Protein AF-A0A6B2LEY7-F1 (afdb_monomer)

Organism: NCBI:txid1963864

Structure (mmCIF, N/CA/C/O backbone):
data_AF-A0A6B2LEY7-F1
#
_entry.id   AF-A0A6B2LEY7-F1
#
loop_
_atom_site.group_PDB
_atom_site.id
_atom_site.type_symbol
_atom_site.label_atom_id
_atom_site.label_alt_id
_atom_site.label_comp_id
_atom_site.label_asym_id
_atom_site.label_entity_id
_atom_site.label_seq_id
_atom_site.pdbx_PDB_ins_code
_atom_site.Cartn_x
_atom_site.Cartn_y
_atom_site.Cartn_z
_atom_site.occupancy
_atom_site.B_iso_or_equiv
_atom_site.auth_seq_id
_atom_site.auth_comp_id
_atom_site.auth_asym_id
_atom_site.auth_atom_id
_atom_site.pdbx_PDB_model_num
ATOM 1 N N . MET A 1 1 ? 40.690 29.137 -77.869 1.00 47.66 1 MET A N 1
ATOM 2 C CA . MET A 1 1 ? 40.578 27.884 -77.092 1.00 47.66 1 MET A CA 1
ATOM 3 C C . MET A 1 1 ? 40.378 28.267 -75.641 1.00 47.66 1 MET A C 1
ATOM 5 O O . MET A 1 1 ? 41.267 28.874 -75.062 1.00 47.66 1 MET A O 1
ATOM 9 N N . GLU A 1 2 ? 39.195 28.017 -75.091 1.00 59.84 2 GLU A N 1
ATOM 10 C CA . GLU A 1 2 ? 38.887 28.339 -73.697 1.00 59.84 2 GLU A CA 1
ATOM 11 C C . GLU A 1 2 ? 39.244 27.130 -72.822 1.00 59.84 2 GLU A C 1
ATOM 13 O O . GLU A 1 2 ? 38.693 26.042 -72.999 1.00 59.84 2 GLU A O 1
ATOM 18 N N . VAL A 1 3 ? 40.210 27.296 -71.917 1.00 72.00 3 VAL A N 1
ATOM 19 C CA . VAL A 1 3 ? 40.690 26.225 -71.033 1.00 72.00 3 VAL A CA 1
ATOM 20 C C . VAL A 1 3 ? 39.997 26.359 -69.678 1.00 72.00 3 VAL A C 1
ATOM 22 O O . VAL A 1 3 ? 40.217 27.328 -68.957 1.00 72.00 3 VAL A O 1
ATOM 25 N N . LYS A 1 4 ? 39.159 25.380 -69.315 1.00 71.75 4 LYS A N 1
ATOM 26 C CA . LYS A 1 4 ? 38.507 25.306 -67.996 1.00 71.75 4 LYS A CA 1
ATOM 27 C C . LYS A 1 4 ? 39.336 24.457 -67.034 1.00 71.75 4 LYS A C 1
ATOM 29 O O . LYS A 1 4 ? 39.547 23.270 -67.275 1.00 71.75 4 LYS A O 1
ATOM 34 N N . PHE A 1 5 ? 39.757 25.046 -65.917 1.00 74.56 5 PHE A N 1
ATOM 35 C CA . PHE A 1 5 ? 40.453 24.331 -64.845 1.00 74.56 5 PHE A CA 1
ATOM 36 C C . PHE A 1 5 ? 39.465 23.605 -63.918 1.00 74.56 5 PHE A C 1
ATOM 38 O O . PHE A 1 5 ? 38.413 24.133 -63.558 1.00 74.56 5 PHE A O 1
ATOM 45 N N . ARG A 1 6 ? 39.814 22.381 -63.502 1.00 70.44 6 ARG A N 1
ATOM 46 C CA . ARG A 1 6 ? 39.061 21.605 -62.504 1.00 70.44 6 ARG A CA 1
ATOM 47 C C . ARG A 1 6 ? 39.289 22.222 -61.122 1.00 70.44 6 ARG A C 1
ATOM 49 O O . ARG A 1 6 ? 40.391 22.134 -60.588 1.00 70.44 6 ARG A O 1
ATOM 56 N N . CYS A 1 7 ? 38.262 22.819 -60.522 1.00 67.62 7 CYS A N 1
ATOM 57 C CA . CYS A 1 7 ? 38.332 23.234 -59.122 1.00 67.62 7 CYS A CA 1
ATOM 58 C C . CYS A 1 7 ? 38.530 21.999 -58.229 1.00 67.62 7 CYS A C 1
ATOM 60 O O . CYS A 1 7 ? 37.773 21.029 -58.332 1.00 67.62 7 CYS A O 1
ATOM 62 N N . VAL A 1 8 ? 39.519 22.036 -57.332 1.00 67.38 8 VAL A N 1
ATOM 63 C CA . VAL A 1 8 ? 39.648 21.043 -56.259 1.00 67.38 8 VAL A CA 1
ATOM 64 C C . VAL A 1 8 ? 38.409 21.138 -55.371 1.00 67.38 8 VAL A C 1
ATOM 66 O O . VAL A 1 8 ? 38.149 22.151 -54.725 1.00 67.38 8 VAL A O 1
ATOM 69 N N . GLY A 1 9 ? 37.570 20.104 -55.417 1.00 61.72 9 GLY A N 1
ATOM 70 C CA . GLY A 1 9 ? 36.310 20.069 -54.690 1.00 61.72 9 GLY A CA 1
ATOM 71 C C . GLY A 1 9 ? 36.537 20.139 -53.183 1.00 61.72 9 GLY A C 1
ATOM 72 O O . GLY A 1 9 ? 36.874 19.141 -52.559 1.00 61.72 9 GLY A O 1
ATOM 73 N N . GLY A 1 10 ? 36.289 21.304 -52.590 1.00 68.69 10 GLY A N 1
ATOM 74 C CA . GLY A 1 10 ? 36.263 21.511 -51.143 1.00 68.69 10 GLY A CA 1
ATOM 75 C C . GLY A 1 10 ? 34.846 21.517 -50.565 1.00 68.69 10 GLY A C 1
ATOM 76 O O . GLY A 1 10 ? 34.528 22.368 -49.740 1.00 68.69 10 GLY A O 1
ATOM 77 N N . LYS A 1 11 ? 33.945 20.623 -50.993 1.00 69.38 11 LYS A N 1
ATOM 78 C CA . LYS A 1 11 ? 32.595 20.524 -50.399 1.00 69.38 11 LYS A CA 1
ATOM 79 C C . LYS A 1 11 ? 32.665 19.798 -49.048 1.00 69.38 11 LYS A C 1
ATOM 81 O O . LYS A 1 11 ? 32.311 18.631 -48.944 1.00 69.38 11 LYS A O 1
ATOM 86 N N . GLY A 1 12 ? 33.158 20.483 -48.014 1.00 68.25 12 GLY A N 1
ATOM 87 C CA . GLY A 1 12 ? 33.389 19.893 -46.686 1.00 68.25 12 GLY A CA 1
ATOM 88 C C . GLY A 1 12 ? 32.703 20.581 -45.501 1.00 68.25 12 GLY A C 1
ATOM 89 O O . GLY A 1 12 ? 32.781 20.061 -44.387 1.00 68.25 12 GLY A O 1
ATOM 90 N N . GLY A 1 13 ? 32.026 21.717 -45.706 1.00 77.88 13 GLY A N 1
ATOM 91 C CA . GLY A 1 13 ? 31.478 22.525 -44.607 1.00 77.88 13 GLY A CA 1
ATOM 92 C C . GLY A 1 13 ? 30.414 21.798 -43.783 1.00 77.88 13 GLY A C 1
ATOM 93 O O . GLY A 1 13 ? 30.495 21.761 -42.560 1.00 77.88 13 GLY A O 1
ATOM 94 N N . PHE A 1 14 ? 29.471 21.127 -44.448 1.00 78.88 14 PHE A N 1
ATOM 95 C CA . PHE A 1 14 ? 28.369 20.433 -43.776 1.00 78.88 14 PHE A CA 1
ATOM 96 C C . PHE A 1 14 ? 28.844 19.264 -42.902 1.00 78.88 14 PHE A C 1
ATOM 98 O O . PHE A 1 14 ? 28.416 19.122 -41.762 1.00 78.88 14 PHE A O 1
ATOM 105 N N . GLY A 1 15 ? 29.792 18.460 -43.395 1.00 80.25 15 GLY A N 1
ATOM 106 C CA . GLY A 1 15 ? 30.375 17.368 -42.615 1.00 80.25 15 GLY A CA 1
ATOM 107 C C . GLY A 1 15 ? 31.201 17.866 -41.426 1.00 80.25 15 GLY A C 1
ATOM 108 O O . GLY A 1 15 ? 31.182 17.238 -40.372 1.00 80.25 15 GLY A O 1
ATOM 109 N N . SER A 1 16 ? 31.908 18.994 -41.568 1.00 81.56 16 SER A N 1
ATOM 110 C CA . SER A 1 16 ? 32.627 19.632 -40.455 1.00 81.56 16 SER A CA 1
ATOM 111 C C . SER A 1 16 ? 31.661 20.173 -39.402 1.00 81.56 16 SER A C 1
ATOM 113 O O . SER A 1 16 ? 31.839 19.906 -38.217 1.00 81.56 16 SER A O 1
ATOM 115 N N . LEU A 1 17 ? 30.583 20.824 -39.844 1.00 81.56 17 LEU A N 1
ATOM 116 C CA . LEU A 1 17 ? 29.524 21.349 -38.986 1.00 81.56 17 LEU A CA 1
ATOM 117 C C . LEU A 1 17 ? 28.779 20.236 -38.234 1.00 81.56 17 LEU A C 1
ATOM 119 O O . LEU A 1 17 ? 28.535 20.359 -37.042 1.00 81.56 17 LEU A O 1
ATOM 123 N N . LEU A 1 18 ? 28.481 19.111 -38.893 1.00 82.62 18 LEU A N 1
ATOM 124 C CA . LEU A 1 18 ? 27.900 17.930 -38.241 1.00 82.62 18 LEU A CA 1
ATOM 125 C C . LEU A 1 18 ? 28.859 17.264 -37.249 1.00 82.62 18 LEU A C 1
ATOM 127 O O . LEU A 1 18 ? 28.422 16.608 -36.307 1.00 82.62 18 LEU A O 1
ATOM 131 N N . ARG A 1 19 ? 30.175 17.380 -37.468 1.00 83.06 19 ARG A N 1
ATOM 132 C CA . ARG A 1 19 ? 31.189 16.873 -36.535 1.00 83.06 19 ARG A CA 1
ATOM 133 C C . ARG A 1 19 ? 31.383 17.808 -35.344 1.00 83.06 19 ARG A C 1
ATOM 135 O O . ARG A 1 19 ? 31.585 17.296 -34.247 1.00 83.06 19 ARG A O 1
ATOM 142 N N . SER A 1 20 ? 31.292 19.125 -35.535 1.00 79.75 20 SER A N 1
ATOM 143 C CA . SER A 1 20 ? 31.358 20.106 -34.447 1.00 79.75 20 SER A CA 1
ATOM 144 C C . SER A 1 20 ? 30.063 20.169 -33.631 1.00 79.75 20 SER A C 1
ATOM 146 O O . SER A 1 20 ? 30.115 20.403 -32.428 1.00 79.75 20 SER A O 1
ATOM 148 N N . SER A 1 21 ? 28.909 19.863 -34.231 1.00 76.31 21 SER A N 1
ATOM 149 C CA . SER A 1 21 ? 27.610 19.835 -33.545 1.00 76.31 21 SER A CA 1
ATOM 150 C C . SER A 1 21 ? 27.339 18.562 -32.725 1.00 76.31 21 SER A C 1
ATOM 152 O O . SER A 1 21 ? 26.258 18.424 -32.154 1.00 76.31 21 SER A O 1
ATOM 154 N N . LYS A 1 22 ? 28.314 17.647 -32.584 1.00 65.75 22 LYS A N 1
ATOM 155 C CA . LYS A 1 22 ? 28.195 16.362 -31.853 1.00 65.75 22 LYS A CA 1
ATOM 156 C C . LYS A 1 22 ? 27.965 16.466 -30.335 1.00 65.75 22 LYS A C 1
ATOM 158 O O . LYS A 1 22 ? 28.026 15.452 -29.644 1.00 65.75 22 LYS A O 1
ATOM 163 N N . SER A 1 23 ? 27.656 17.641 -29.794 1.00 68.25 23 SER A N 1
ATOM 164 C CA . SER A 1 23 ? 27.185 17.778 -28.411 1.00 68.25 23 SER A CA 1
ATOM 165 C C . SER A 1 23 ? 25.666 17.591 -28.341 1.00 68.25 23 SER A C 1
ATOM 167 O O . SER A 1 23 ? 24.902 18.486 -27.976 1.00 68.25 23 SER A O 1
ATOM 169 N N . THR A 1 24 ? 25.190 16.407 -28.724 1.00 70.00 24 THR A N 1
ATOM 170 C CA . THR A 1 24 ? 23.813 16.005 -28.434 1.00 70.00 24 THR A CA 1
ATOM 171 C C . THR A 1 24 ? 23.746 15.676 -26.947 1.00 70.00 24 THR A C 1
ATOM 173 O O . THR A 1 24 ? 24.193 14.608 -26.522 1.00 70.00 24 THR A O 1
ATOM 176 N N . LYS A 1 25 ? 23.243 16.612 -26.134 1.00 78.00 25 LYS A N 1
ATOM 177 C CA . LYS A 1 25 ? 22.995 16.390 -24.701 1.00 78.00 25 LYS A CA 1
ATOM 178 C C . LYS A 1 25 ? 22.260 15.056 -24.524 1.00 78.00 25 LYS A C 1
ATOM 180 O O . LYS A 1 25 ? 21.275 14.804 -25.218 1.00 78.00 25 LYS A O 1
ATOM 185 N N . ARG A 1 26 ? 22.743 14.196 -23.617 1.00 81.44 26 ARG A N 1
ATOM 186 C CA . ARG A 1 26 ? 22.092 12.913 -23.308 1.00 81.44 26 ARG A CA 1
ATOM 187 C C . ARG A 1 26 ? 20.620 13.159 -22.985 1.00 81.44 26 ARG A C 1
ATOM 189 O O . ARG A 1 26 ? 20.301 13.894 -22.054 1.00 81.44 26 ARG A O 1
ATOM 196 N N . THR A 1 27 ? 19.727 12.544 -23.752 1.00 81.38 27 THR A N 1
ATOM 197 C CA . THR A 1 27 ? 18.288 12.648 -23.525 1.00 81.38 27 THR A CA 1
ATOM 198 C C . THR A 1 27 ? 17.932 11.913 -22.237 1.00 81.38 27 THR A C 1
ATOM 200 O O . THR A 1 27 ? 18.160 10.712 -22.126 1.00 81.38 27 THR A O 1
ATOM 203 N N . THR A 1 28 ? 17.352 12.612 -21.265 1.00 87.62 28 THR A N 1
ATOM 204 C CA . THR A 1 28 ? 16.842 12.015 -20.016 1.00 87.62 28 THR A CA 1
ATOM 205 C C . THR A 1 28 ? 15.391 11.545 -20.137 1.00 87.62 28 THR A C 1
ATOM 207 O O . THR A 1 28 ? 14.835 10.986 -19.192 1.00 87.62 28 THR A O 1
ATOM 210 N N . ASN A 1 29 ? 14.772 11.741 -21.304 1.00 88.06 29 ASN A N 1
ATOM 211 C CA . ASN A 1 29 ? 13.377 11.407 -21.568 1.00 88.06 29 ASN A CA 1
ATOM 212 C C . ASN A 1 29 ? 13.186 9.922 -21.925 1.00 88.06 29 ASN A C 1
ATOM 214 O O . ASN A 1 29 ? 12.697 9.578 -22.999 1.00 88.06 29 ASN A O 1
ATOM 218 N N . PHE A 1 30 ? 13.569 9.040 -21.004 1.00 89.44 30 PHE A N 1
ATOM 219 C CA . PHE A 1 30 ? 13.362 7.595 -21.139 1.00 89.44 30 PHE A CA 1
ATOM 220 C C . PHE A 1 30 ? 11.873 7.213 -21.131 1.00 89.44 30 PHE A C 1
ATOM 222 O O . PHE A 1 30 ? 11.494 6.213 -21.723 1.00 89.44 30 PHE A O 1
ATOM 229 N N . GLY A 1 31 ? 11.001 8.042 -20.544 1.00 92.06 31 GLY A N 1
ATOM 230 C CA . GLY A 1 31 ? 9.553 7.802 -20.538 1.00 92.06 31 GLY A CA 1
ATOM 231 C C . GLY A 1 31 ? 8.888 7.891 -21.920 1.00 92.06 31 GLY A C 1
ATOM 232 O O . GLY A 1 31 ? 7.769 7.411 -22.084 1.00 92.06 31 GLY A O 1
ATOM 233 N N . SER A 1 32 ? 9.555 8.490 -22.915 1.00 92.88 32 SER A N 1
ATOM 234 C CA . SER A 1 32 ? 9.096 8.487 -24.313 1.00 92.88 32 SER A CA 1
ATOM 235 C C . SER A 1 32 ? 9.391 7.177 -25.047 1.00 92.88 32 SER A C 1
ATOM 237 O O . SER A 1 32 ? 8.874 6.977 -26.149 1.00 92.88 32 SER A O 1
ATOM 239 N N . CYS A 1 33 ? 10.227 6.303 -24.479 1.00 92.44 33 CYS A N 1
ATOM 240 C CA . CYS A 1 33 ? 10.492 4.988 -25.048 1.00 92.44 33 CYS A CA 1
ATOM 241 C C . CYS A 1 33 ? 9.224 4.126 -25.005 1.00 92.44 33 CYS A C 1
ATOM 243 O O . CYS A 1 33 ? 8.373 4.287 -24.127 1.00 92.44 33 CYS A O 1
ATOM 245 N N . ARG A 1 34 ? 9.100 3.230 -25.985 1.00 96.00 34 ARG A N 1
ATOM 246 C CA . ARG A 1 34 ? 7.991 2.281 -26.095 1.00 96.00 34 ARG A CA 1
ATOM 247 C C . ARG A 1 34 ? 8.404 0.902 -25.585 1.00 96.00 34 ARG A C 1
ATOM 249 O O . ARG A 1 34 ? 9.571 0.539 -25.719 1.00 96.00 34 ARG A O 1
ATOM 256 N N . ASP A 1 35 ? 7.460 0.162 -25.017 1.00 93.56 35 ASP A N 1
ATOM 257 C CA . ASP A 1 35 ? 7.621 -1.247 -24.662 1.00 93.56 35 ASP A CA 1
ATOM 258 C C . ASP A 1 35 ? 7.484 -2.161 -25.900 1.00 93.56 35 ASP A C 1
ATOM 260 O O . ASP A 1 35 ? 7.188 -1.704 -27.008 1.00 93.56 35 ASP A O 1
ATOM 264 N N . ILE A 1 36 ? 7.695 -3.469 -25.715 1.00 93.81 36 ILE A N 1
ATOM 265 C CA . ILE A 1 36 ? 7.536 -4.485 -26.775 1.00 93.81 36 ILE A CA 1
ATOM 266 C C . ILE A 1 36 ? 6.098 -4.580 -27.315 1.00 93.81 36 ILE A C 1
ATOM 268 O O . ILE A 1 36 ? 5.882 -5.125 -28.392 1.00 93.81 36 ILE A O 1
ATOM 272 N N . HIS A 1 37 ? 5.128 -4.024 -26.589 1.00 94.50 37 HIS A N 1
ATOM 273 C CA . HIS A 1 37 ? 3.717 -3.969 -26.960 1.00 94.50 37 HIS A CA 1
ATOM 274 C C . HIS A 1 37 ? 3.334 -2.616 -27.597 1.00 94.50 37 HIS A C 1
ATOM 276 O O . HIS A 1 37 ? 2.175 -2.403 -27.943 1.00 94.50 37 HIS A O 1
ATOM 282 N N . GLY A 1 38 ? 4.289 -1.691 -27.769 1.00 94.62 38 GLY A N 1
ATOM 283 C CA . GLY A 1 38 ? 4.091 -0.381 -28.395 1.00 94.62 38 GLY A CA 1
ATOM 284 C C . GLY A 1 38 ? 3.558 0.738 -27.484 1.00 94.62 38 GLY A C 1
ATOM 285 O O . GLY A 1 38 ? 3.388 1.868 -27.962 1.00 94.62 38 GLY A O 1
ATOM 286 N N . ARG A 1 39 ? 3.336 0.487 -26.189 1.00 94.75 39 ARG A N 1
ATOM 287 C CA . ARG A 1 39 ? 2.913 1.487 -25.189 1.00 94.75 39 ARG A CA 1
ATOM 288 C C . ARG A 1 39 ? 4.100 2.302 -24.689 1.00 94.75 39 ARG A C 1
ATOM 290 O O . ARG A 1 39 ? 5.213 1.794 -24.600 1.00 94.75 39 ARG A O 1
ATOM 297 N N . ARG A 1 40 ? 3.897 3.583 -24.370 1.00 95.56 40 ARG A N 1
ATOM 298 C CA . ARG A 1 40 ? 4.970 4.433 -23.821 1.00 95.56 40 ARG A CA 1
ATOM 299 C C . ARG A 1 40 ? 5.208 4.099 -22.353 1.00 95.56 40 ARG A C 1
ATOM 301 O O . ARG A 1 40 ? 4.254 4.050 -21.585 1.00 95.56 40 ARG A O 1
ATOM 308 N N . LEU A 1 41 ? 6.476 3.993 -21.952 1.00 94.56 41 LEU A N 1
ATOM 309 C CA . LEU A 1 41 ? 6.858 3.675 -20.570 1.00 94.56 41 LEU A CA 1
ATOM 310 C C . LEU A 1 41 ? 6.241 4.637 -19.550 1.00 94.56 41 LEU A C 1
ATOM 312 O O . LEU A 1 41 ? 5.807 4.210 -18.489 1.00 94.56 41 LEU A O 1
ATOM 316 N N . ARG A 1 42 ? 6.126 5.926 -19.893 1.00 95.44 42 ARG A N 1
ATOM 317 C CA . ARG A 1 42 ? 5.490 6.926 -19.024 1.00 95.44 42 ARG A CA 1
ATOM 318 C C . ARG A 1 42 ? 4.053 6.566 -18.648 1.00 95.44 42 ARG A C 1
ATOM 320 O O . ARG A 1 42 ? 3.641 6.866 -17.533 1.00 95.44 42 ARG A O 1
ATOM 327 N N . ASP A 1 43 ? 3.293 6.008 -19.580 1.00 96.00 43 ASP A N 1
ATOM 328 C CA . ASP A 1 43 ? 1.879 5.714 -19.360 1.00 96.00 43 ASP A CA 1
ATOM 329 C C . ASP A 1 43 ? 1.752 4.434 -18.529 1.00 96.00 43 ASP A C 1
ATOM 331 O O . ASP A 1 43 ? 1.069 4.436 -17.510 1.00 96.00 43 ASP A O 1
ATOM 335 N N . THR A 1 44 ? 2.551 3.412 -18.847 1.00 95.81 44 THR A N 1
ATOM 336 C CA . THR A 1 44 ? 2.651 2.176 -18.058 1.00 95.81 44 THR A CA 1
ATOM 337 C C . THR A 1 44 ? 3.074 2.437 -16.608 1.00 95.81 44 THR A C 1
ATOM 339 O O . THR A 1 44 ? 2.514 1.867 -15.674 1.00 95.81 44 THR A O 1
ATOM 342 N N . ASP A 1 45 ? 4.052 3.319 -16.393 1.00 94.69 45 ASP A N 1
ATOM 343 C CA . ASP A 1 45 ? 4.526 3.657 -15.048 1.00 94.69 45 ASP A CA 1
ATOM 344 C C . ASP A 1 45 ? 3.476 4.444 -14.253 1.00 94.69 45 ASP A C 1
ATOM 346 O O . ASP A 1 45 ? 3.326 4.227 -13.051 1.00 94.69 45 ASP A O 1
ATOM 350 N N . LYS A 1 46 ? 2.709 5.324 -14.911 1.00 96.44 46 LYS A N 1
ATOM 351 C CA . LYS A 1 46 ? 1.580 6.027 -14.283 1.00 96.44 46 LYS A CA 1
ATOM 352 C C . LYS A 1 46 ? 0.450 5.076 -13.914 1.00 96.44 46 LYS A C 1
ATOM 354 O O . LYS A 1 46 ? -0.105 5.215 -12.833 1.00 96.44 46 LYS A O 1
ATOM 359 N N . GLU A 1 47 ? 0.111 4.129 -14.784 1.00 95.75 47 GLU A N 1
ATOM 360 C CA . GLU A 1 47 ? -0.892 3.100 -14.492 1.00 95.75 47 GLU A CA 1
ATOM 361 C C . GLU A 1 47 ? -0.486 2.284 -13.261 1.00 95.75 47 GLU A C 1
ATOM 363 O O . GLU A 1 47 ? -1.292 2.121 -12.345 1.00 95.75 47 GLU A O 1
ATOM 368 N N . ARG A 1 48 ? 0.785 1.860 -13.187 1.00 96.69 48 ARG A N 1
ATOM 369 C CA . ARG A 1 48 ? 1.331 1.167 -12.010 1.00 96.69 48 ARG A CA 1
ATOM 370 C C . ARG A 1 48 ? 1.236 2.030 -10.750 1.00 96.69 48 ARG A C 1
ATOM 372 O O . ARG A 1 48 ? 0.791 1.543 -9.718 1.00 96.69 48 ARG A O 1
ATOM 379 N N . LEU A 1 49 ? 1.617 3.305 -10.835 1.00 97.88 49 LEU A N 1
ATOM 380 C CA . LEU A 1 49 ? 1.534 4.238 -9.708 1.00 97.88 49 LEU A CA 1
ATOM 381 C C . LEU A 1 49 ? 0.087 4.417 -9.225 1.00 97.88 49 LEU A C 1
ATOM 383 O O . LEU A 1 49 ? -0.172 4.391 -8.028 1.00 97.88 49 LEU A O 1
ATOM 387 N N . LEU A 1 50 ? -0.861 4.592 -10.148 1.00 97.56 50 LEU A N 1
ATOM 388 C CA . LEU A 1 50 ? -2.276 4.740 -9.811 1.00 97.56 50 LEU A CA 1
ATOM 389 C C . LEU A 1 50 ? -2.843 3.469 -9.169 1.00 97.56 50 LEU A C 1
ATOM 391 O O . LEU A 1 50 ? -3.639 3.577 -8.241 1.00 97.56 50 LEU A O 1
ATOM 395 N N . ALA A 1 51 ? -2.440 2.286 -9.638 1.00 97.88 51 ALA A N 1
ATOM 396 C CA . ALA A 1 51 ? -2.837 1.017 -9.034 1.00 97.88 51 ALA A CA 1
ATOM 397 C C . ALA A 1 51 ? -2.313 0.884 -7.596 1.00 97.88 51 ALA A C 1
ATOM 399 O O . ALA A 1 51 ? -3.082 0.556 -6.699 1.00 97.88 51 ALA A O 1
ATOM 400 N N . GLU A 1 52 ? -1.043 1.222 -7.366 1.00 98.00 52 GLU A N 1
ATOM 401 C CA . GLU A 1 52 ? -0.433 1.210 -6.032 1.00 98.00 52 GLU A CA 1
ATOM 402 C C . GLU A 1 52 ? -1.138 2.180 -5.075 1.00 98.00 52 GLU A C 1
ATOM 404 O O . GLU A 1 52 ? -1.477 1.823 -3.951 1.00 98.00 52 GLU A O 1
ATOM 409 N N . LEU A 1 53 ? -1.432 3.402 -5.528 1.00 98.12 53 LEU A N 1
ATOM 410 C CA . LEU A 1 53 ? -2.139 4.387 -4.709 1.00 98.12 53 LEU A CA 1
ATOM 411 C C . LEU A 1 53 ? -3.552 3.929 -4.338 1.00 98.12 53 LEU A C 1
ATOM 413 O O . LEU A 1 53 ? -3.966 4.122 -3.196 1.00 98.12 53 LEU A O 1
ATOM 417 N N . LYS A 1 54 ? -4.279 3.313 -5.278 1.00 97.94 54 LYS A N 1
ATOM 418 C CA . LYS A 1 54 ? -5.595 2.719 -5.003 1.00 97.94 54 LYS A CA 1
ATOM 419 C C . LYS A 1 54 ? -5.488 1.586 -3.993 1.00 97.94 54 LYS A C 1
ATOM 421 O O . LYS A 1 54 ? -6.227 1.583 -3.018 1.00 97.94 54 LYS A O 1
ATOM 426 N N . HIS A 1 55 ? -4.519 0.693 -4.167 1.00 98.00 55 HIS A N 1
ATOM 427 C CA . HIS A 1 55 ? -4.290 -0.396 -3.227 1.00 98.00 55 HIS A CA 1
ATOM 428 C C . HIS A 1 55 ? -3.980 0.125 -1.814 1.00 98.00 55 HIS A C 1
ATOM 430 O O . HIS A 1 55 ? -4.566 -0.322 -0.833 1.00 98.00 55 HIS A O 1
ATOM 436 N N . GLN A 1 56 ? -3.139 1.154 -1.694 1.00 96.62 56 GLN A N 1
ATOM 437 C CA . GLN A 1 56 ? -2.863 1.808 -0.411 1.00 96.62 56 GLN A CA 1
ATOM 438 C C . GLN A 1 56 ? -4.079 2.531 0.184 1.00 96.62 56 GLN A C 1
ATOM 440 O O . GLN A 1 56 ? -4.168 2.698 1.402 1.00 96.62 56 GLN A O 1
ATOM 445 N N . GLN A 1 57 ? -5.003 3.025 -0.641 1.00 96.88 57 GLN A N 1
ATOM 446 C CA . GLN A 1 57 ? -6.276 3.562 -0.158 1.00 96.88 57 GLN A CA 1
ATOM 447 C C . GLN A 1 57 ? -7.157 2.440 0.395 1.00 96.88 57 GLN A C 1
ATOM 449 O O . GLN A 1 57 ? -7.601 2.554 1.533 1.00 96.88 57 GLN A O 1
ATOM 454 N N . GLU A 1 58 ? -7.312 1.340 -0.341 1.00 97.44 58 GLU A N 1
ATOM 455 C CA . GLU A 1 58 ? -8.086 0.166 0.081 1.00 97.44 58 GLU A CA 1
ATOM 456 C C . GLU A 1 58 ? -7.553 -0.437 1.384 1.00 97.44 58 GLU A C 1
ATOM 458 O O . GLU A 1 58 ? -8.330 -0.718 2.289 1.00 97.44 58 GLU A O 1
ATOM 463 N N . LEU A 1 59 ? -6.231 -0.576 1.528 1.00 97.25 59 LEU A N 1
ATOM 464 C CA . LEU A 1 59 ? -5.619 -1.066 2.766 1.00 97.25 59 LEU A CA 1
ATOM 465 C C . LEU A 1 59 ? -5.944 -0.160 3.958 1.00 97.25 59 LEU A C 1
ATOM 467 O O . LEU A 1 59 ? -6.322 -0.651 5.020 1.00 97.25 59 LEU A O 1
ATOM 471 N N . ARG A 1 60 ? -5.851 1.164 3.780 1.00 96.31 60 ARG A N 1
ATOM 472 C CA . ARG A 1 60 ? -6.200 2.130 4.834 1.00 96.31 60 ARG A CA 1
ATOM 473 C C . ARG A 1 60 ? -7.687 2.108 5.169 1.00 96.31 60 ARG A C 1
ATOM 475 O O . ARG A 1 60 ? -8.051 2.288 6.327 1.00 96.31 60 ARG A O 1
ATOM 482 N N . GLU A 1 61 ? -8.553 1.929 4.179 1.00 96.69 61 GLU A N 1
ATOM 483 C CA . GLU A 1 61 ? -9.992 1.785 4.403 1.00 96.69 61 GLU A CA 1
ATOM 484 C C . GLU A 1 61 ? -10.313 0.486 5.134 1.00 96.69 61 GLU A C 1
ATOM 486 O O . GLU A 1 61 ? -11.068 0.508 6.102 1.00 96.69 61 GLU A O 1
ATOM 491 N N . HIS A 1 62 ? -9.689 -0.619 4.736 1.00 96.31 62 HIS A N 1
ATOM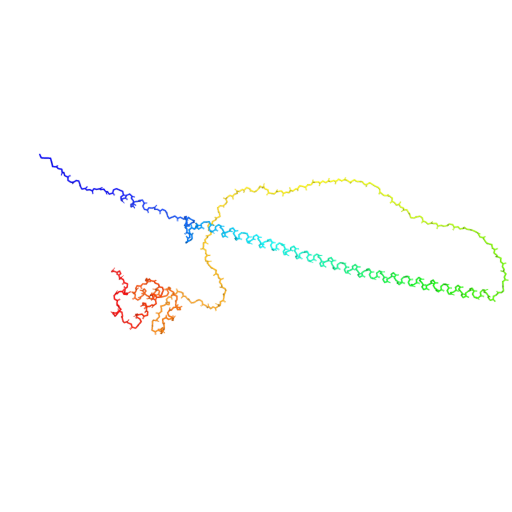 492 C CA . HIS A 1 62 ? -9.836 -1.903 5.401 1.00 96.31 62 HIS A CA 1
ATOM 493 C C . HIS A 1 62 ? -9.389 -1.825 6.862 1.00 96.31 62 HIS A C 1
ATOM 495 O O . HIS A 1 62 ? -10.156 -2.187 7.748 1.00 96.31 62 HIS A O 1
ATOM 501 N N . GLU A 1 63 ? -8.213 -1.254 7.134 1.00 96.19 63 GLU A N 1
ATOM 502 C CA . GLU A 1 63 ? -7.711 -1.045 8.496 1.00 96.19 63 GLU A CA 1
ATOM 503 C C . GLU A 1 63 ? -8.665 -0.169 9.328 1.00 96.19 63 GLU A C 1
ATOM 505 O O . GLU A 1 63 ? -8.961 -0.474 10.487 1.00 96.19 63 GLU A O 1
ATOM 510 N N . ARG A 1 64 ? -9.221 0.898 8.734 1.00 97.06 64 ARG A N 1
ATOM 511 C CA . ARG A 1 64 ? -10.241 1.732 9.391 1.00 97.06 64 ARG A CA 1
ATOM 512 C C . ARG A 1 64 ? -11.493 0.928 9.725 1.00 97.06 64 ARG A C 1
ATOM 514 O O . ARG A 1 64 ? -11.922 0.967 10.877 1.00 97.06 64 ARG A O 1
ATOM 521 N N . ILE A 1 65 ? -12.037 0.181 8.765 1.00 95.88 65 ILE A N 1
ATOM 522 C CA . ILE A 1 65 ? -13.224 -0.669 8.945 1.00 95.88 65 ILE A CA 1
ATOM 523 C C . ILE A 1 65 ? -12.968 -1.730 10.022 1.00 95.88 65 ILE A C 1
ATOM 525 O O . ILE A 1 65 ? -13.823 -1.968 10.876 1.00 95.88 65 ILE A O 1
ATOM 529 N N . GLU A 1 66 ? -11.792 -2.355 10.029 1.00 96.69 66 GLU A N 1
ATOM 530 C CA . GLU A 1 66 ? -11.405 -3.336 11.043 1.00 96.69 66 GLU A CA 1
ATOM 531 C C . GLU A 1 66 ? -11.299 -2.709 12.431 1.00 96.69 66 GLU A C 1
ATOM 533 O O . GLU A 1 66 ? -11.828 -3.270 13.394 1.00 96.69 66 GLU A O 1
ATOM 538 N N . SER A 1 67 ? -10.689 -1.527 12.539 1.00 95.81 67 SER A N 1
ATOM 539 C CA . SER A 1 67 ? -10.585 -0.794 13.802 1.00 95.81 67 SER A CA 1
ATOM 540 C C . SER A 1 67 ? -11.958 -0.365 14.334 1.00 95.81 67 SER A C 1
ATOM 542 O O . SER A 1 67 ? -12.232 -0.489 15.529 1.00 95.81 67 SER A O 1
ATOM 544 N N . GLU A 1 68 ? -12.861 0.077 13.455 1.00 96.50 68 GLU A N 1
ATOM 545 C CA . GLU A 1 68 ? -14.228 0.446 13.812 1.00 96.50 68 GLU A CA 1
ATOM 546 C C . GLU A 1 68 ? -15.018 -0.783 14.259 1.00 96.50 68 GLU A C 1
ATOM 548 O O . GLU A 1 68 ? -15.676 -0.760 15.300 1.00 96.50 68 GLU A O 1
ATOM 553 N N . ARG A 1 69 ? -14.880 -1.900 13.538 1.00 96.38 69 ARG A N 1
ATOM 554 C CA . ARG A 1 69 ? -15.488 -3.178 13.911 1.00 96.38 69 ARG A CA 1
ATOM 555 C C . ARG A 1 69 ? -14.949 -3.694 15.243 1.00 96.38 69 ARG A C 1
ATOM 557 O O . ARG A 1 69 ? -15.721 -4.262 16.013 1.00 96.38 69 ARG A O 1
ATOM 564 N N . ALA A 1 70 ? -13.662 -3.514 15.530 1.00 95.81 70 ALA A N 1
ATOM 565 C CA . ALA A 1 70 ? -13.063 -3.877 16.812 1.00 95.81 70 ALA A CA 1
ATOM 566 C C . ALA A 1 70 ? -13.641 -3.028 17.955 1.00 95.81 70 ALA A C 1
ATOM 568 O O . ALA A 1 70 ? -14.141 -3.590 18.928 1.00 95.81 70 ALA A O 1
ATOM 569 N N . ARG A 1 71 ? -13.696 -1.699 17.793 1.00 95.75 71 ARG A N 1
ATOM 570 C CA . ARG A 1 71 ? -14.320 -0.783 18.768 1.00 95.75 71 ARG A CA 1
ATOM 571 C C . ARG A 1 71 ? -15.807 -1.076 18.977 1.00 95.75 71 ARG A C 1
ATOM 573 O O . ARG A 1 71 ? -16.296 -1.019 20.099 1.00 95.75 71 ARG A O 1
ATOM 580 N N . ALA A 1 72 ? -16.542 -1.399 17.913 1.00 95.19 72 ALA A N 1
ATOM 581 C CA . ALA A 1 72 ? -17.954 -1.764 18.005 1.00 9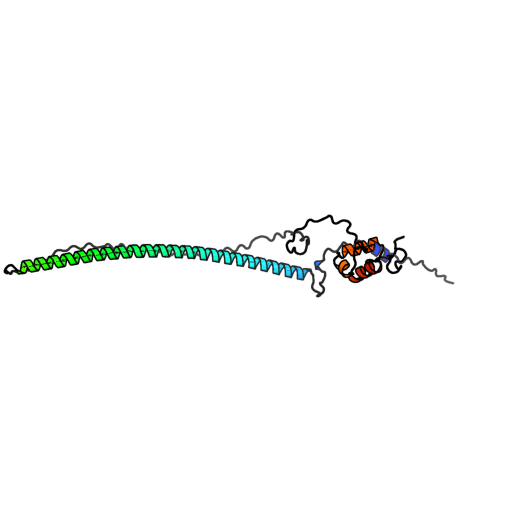5.19 72 ALA A CA 1
ATOM 582 C C . ALA A 1 72 ? -18.157 -3.092 18.753 1.00 95.19 72 ALA A C 1
ATOM 584 O O . ALA A 1 72 ? -19.083 -3.207 19.555 1.00 95.19 72 ALA A O 1
ATOM 585 N N . LYS A 1 73 ? -17.285 -4.085 18.528 1.00 95.25 73 LYS A N 1
ATOM 586 C CA . LYS A 1 73 ? -17.286 -5.344 19.289 1.00 95.25 73 LYS A CA 1
ATOM 587 C C . LYS A 1 73 ? -16.993 -5.103 20.769 1.00 95.25 73 LYS A C 1
ATOM 589 O O . LYS A 1 73 ? -17.705 -5.651 21.598 1.00 95.25 73 LYS A O 1
ATOM 594 N N . GLU A 1 74 ? -15.998 -4.280 21.088 1.00 93.69 74 GLU A N 1
ATOM 595 C CA . GLU A 1 74 ? -15.644 -3.927 22.469 1.00 93.69 74 GLU A CA 1
ATOM 596 C C . GLU A 1 74 ? -16.813 -3.247 23.195 1.00 93.69 74 GLU A C 1
ATOM 598 O O . GLU A 1 74 ? -17.254 -3.738 24.230 1.00 93.69 74 GLU A O 1
ATOM 603 N N . LYS A 1 75 ? -17.411 -2.209 22.594 1.00 95.06 75 LYS A N 1
ATOM 604 C CA . LYS A 1 75 ? -18.605 -1.541 23.145 1.00 95.06 75 LYS A CA 1
ATOM 605 C C . LYS A 1 75 ? -19.785 -2.493 23.331 1.00 95.06 75 LYS A C 1
ATOM 607 O O . LYS A 1 75 ? -20.538 -2.364 24.290 1.00 95.06 75 LYS A O 1
ATOM 612 N N . ARG A 1 76 ? -19.977 -3.440 22.407 1.00 94.75 76 ARG A N 1
ATOM 613 C CA . ARG A 1 76 ? -21.034 -4.448 22.530 1.00 94.75 76 ARG A CA 1
ATOM 614 C C . ARG A 1 76 ? -20.778 -5.382 23.711 1.00 94.75 76 ARG A C 1
ATOM 616 O O . ARG A 1 76 ? -21.708 -5.632 24.463 1.00 94.75 76 ARG A O 1
ATOM 623 N N . LEU A 1 77 ? -19.542 -5.848 23.898 1.00 93.06 77 LEU A N 1
ATOM 624 C CA . LEU A 1 77 ? -19.172 -6.672 25.053 1.00 93.06 77 LEU A CA 1
ATOM 625 C C . LEU A 1 77 ? -19.362 -5.916 26.377 1.00 93.06 77 LEU A C 1
ATOM 627 O O . LEU A 1 77 ? -19.836 -6.506 27.342 1.00 93.06 77 LEU A O 1
ATOM 631 N N . GLU A 1 78 ? -19.050 -4.619 26.415 1.00 93.81 78 GLU A N 1
ATOM 632 C CA . GLU A 1 78 ? -19.285 -3.760 27.584 1.00 93.81 78 GLU A CA 1
ATOM 633 C C . GLU A 1 78 ? -20.785 -3.608 27.899 1.00 93.81 78 GLU A C 1
ATOM 635 O O . GLU A 1 78 ? -21.203 -3.782 29.043 1.00 93.81 78 GLU A O 1
ATOM 640 N N . MET A 1 79 ? -21.620 -3.355 26.884 1.00 91.56 79 MET A N 1
ATOM 641 C CA . MET A 1 79 ? -23.081 -3.300 27.046 1.00 91.56 79 MET A CA 1
ATOM 642 C C . MET A 1 79 ? -23.676 -4.648 27.468 1.00 91.56 79 MET A C 1
ATOM 644 O O . MET A 1 79 ? -24.545 -4.683 28.339 1.00 91.56 79 MET A O 1
ATOM 648 N N . ASP A 1 80 ? -23.201 -5.752 26.887 1.00 92.06 80 ASP A N 1
ATOM 649 C CA . ASP A 1 80 ? -23.634 -7.105 27.245 1.00 92.06 80 ASP A CA 1
ATOM 650 C C . ASP A 1 80 ? -23.260 -7.428 28.709 1.00 92.06 80 ASP A C 1
ATOM 652 O O . ASP A 1 80 ? -24.074 -7.995 29.440 1.00 92.06 80 ASP A O 1
ATOM 656 N N . ALA A 1 81 ? -22.079 -7.004 29.178 1.00 92.56 81 ALA A N 1
ATOM 657 C CA . ALA A 1 81 ? -21.671 -7.140 30.579 1.00 92.56 81 ALA A CA 1
ATOM 658 C C . ALA A 1 81 ? -22.559 -6.315 31.529 1.00 92.56 81 ALA A C 1
ATOM 660 O O . ALA A 1 81 ? -23.027 -6.842 32.539 1.00 92.56 81 ALA A O 1
ATOM 661 N N . GLY A 1 82 ? -22.860 -5.059 31.181 1.00 90.50 82 GLY A N 1
ATOM 662 C CA . GLY A 1 82 ? -23.784 -4.224 31.956 1.00 90.50 82 GLY A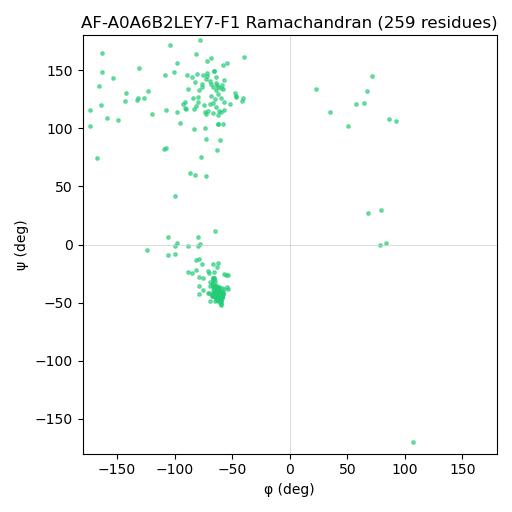 CA 1
ATOM 663 C C . GLY A 1 82 ? -25.198 -4.814 32.026 1.00 90.50 82 GLY A C 1
ATOM 664 O O . GLY A 1 82 ? -25.846 -4.766 33.072 1.00 90.50 82 GLY A O 1
ATOM 665 N N . LEU A 1 83 ? -25.670 -5.442 30.944 1.00 89.00 83 LEU A N 1
ATOM 666 C CA . LEU A 1 83 ? -26.964 -6.127 30.929 1.00 89.00 83 LEU A CA 1
ATOM 667 C C . LEU A 1 83 ? -26.988 -7.326 31.891 1.00 89.00 83 LEU A C 1
ATOM 669 O O . LEU A 1 83 ? -27.987 -7.538 32.575 1.00 89.00 83 LEU A O 1
ATOM 673 N N . GLU A 1 84 ? -25.905 -8.100 31.972 1.00 90.88 84 GLU A N 1
ATOM 674 C CA . GLU A 1 84 ? -25.788 -9.210 32.927 1.00 90.88 84 GLU A CA 1
ATOM 675 C C . GLU A 1 84 ? -25.789 -8.736 34.388 1.00 90.88 84 GLU A C 1
ATOM 677 O O . GLU A 1 84 ? -26.388 -9.384 35.247 1.00 90.88 84 GLU A O 1
ATOM 682 N N . GLU A 1 85 ? -25.178 -7.591 34.691 1.00 92.00 85 GLU A N 1
ATOM 683 C CA . GLU A 1 85 ? -25.247 -6.998 36.033 1.00 92.00 85 GLU A CA 1
ATOM 684 C C . GLU A 1 85 ? -26.670 -6.561 36.398 1.00 92.00 85 GLU A C 1
ATOM 686 O O . GLU A 1 85 ? -27.147 -6.860 37.496 1.00 92.00 85 GLU A O 1
ATOM 691 N N . VAL A 1 86 ? -27.382 -5.924 35.462 1.00 93.50 86 VAL A N 1
ATOM 692 C CA . VAL A 1 86 ? -28.787 -5.536 35.655 1.00 93.50 86 VAL A CA 1
ATOM 693 C C . VAL A 1 86 ? -29.667 -6.765 35.887 1.00 93.50 86 VAL A C 1
ATOM 695 O O . VAL A 1 86 ? -30.474 -6.756 36.815 1.00 93.50 86 VAL A O 1
ATOM 698 N N . LYS A 1 87 ? -29.481 -7.844 35.114 1.00 95.31 87 LYS A N 1
ATOM 699 C CA . LYS A 1 87 ? -30.220 -9.105 35.308 1.00 95.31 87 LYS A CA 1
ATOM 700 C C . LYS A 1 87 ? -30.000 -9.689 36.703 1.00 95.31 87 LYS A C 1
ATOM 702 O O . LYS A 1 87 ? -30.965 -10.061 37.365 1.00 95.31 87 LYS A O 1
ATOM 707 N N . LYS A 1 88 ? -28.751 -9.728 37.181 1.00 95.38 88 LYS A N 1
ATOM 708 C CA . LYS A 1 88 ? -28.426 -10.220 38.532 1.00 95.38 88 LYS A CA 1
ATOM 709 C C . LYS A 1 88 ? -29.082 -9.371 39.622 1.00 95.38 88 LYS A C 1
ATOM 711 O O . LYS A 1 88 ? -29.656 -9.915 40.564 1.00 95.38 88 LYS A O 1
ATOM 716 N N . ALA A 1 89 ? -29.032 -8.046 39.490 1.00 94.50 89 ALA A N 1
ATOM 717 C CA . ALA A 1 89 ? -29.687 -7.139 40.429 1.00 94.50 89 ALA A CA 1
ATOM 718 C C . ALA A 1 89 ? -31.215 -7.319 40.421 1.00 94.50 89 ALA A C 1
ATOM 720 O O . ALA A 1 89 ? -31.854 -7.291 41.475 1.00 94.50 89 ALA A O 1
ATOM 721 N N . GLU A 1 90 ? -31.811 -7.539 39.249 1.00 95.31 90 GLU A N 1
ATOM 722 C CA . GLU A 1 90 ? -33.242 -7.796 39.114 1.00 95.31 90 GLU A CA 1
ATOM 723 C C . GLU A 1 90 ? -33.655 -9.123 39.765 1.00 95.31 90 GLU A C 1
ATOM 725 O O . GLU A 1 90 ? -34.644 -9.145 40.502 1.00 95.31 90 GLU A O 1
ATOM 730 N N . GLU A 1 91 ? -32.881 -10.198 39.591 1.00 95.81 91 GLU A N 1
ATOM 731 C CA . GLU A 1 91 ? -33.099 -11.472 40.293 1.00 95.81 91 GLU A CA 1
ATOM 732 C C . GLU A 1 91 ? -33.004 -11.312 41.817 1.00 95.81 91 GLU A C 1
ATOM 734 O O . GLU A 1 91 ? -33.853 -11.825 42.558 1.00 95.81 91 GLU A O 1
ATOM 739 N N . GLU A 1 92 ? -32.029 -10.544 42.310 1.00 96.25 92 GLU A N 1
ATOM 740 C CA . GLU A 1 92 ? -31.894 -10.269 43.741 1.00 96.25 92 GLU A CA 1
ATOM 741 C C . GLU A 1 92 ? -33.108 -9.491 44.273 1.00 96.25 92 GLU A C 1
ATOM 743 O O . GLU A 1 92 ? -33.714 -9.884 45.277 1.00 96.25 92 GLU A O 1
ATOM 748 N N . ILE A 1 93 ? -33.525 -8.426 43.581 1.00 95.56 93 ILE A N 1
ATOM 749 C CA . ILE A 1 93 ? -34.733 -7.660 43.919 1.00 95.56 93 ILE A CA 1
ATOM 750 C C . ILE A 1 93 ? -35.966 -8.570 43.888 1.00 95.56 93 ILE A C 1
ATOM 752 O O . ILE A 1 93 ? -36.817 -8.489 44.779 1.00 95.56 93 ILE A O 1
ATOM 756 N N . GLN A 1 94 ? -36.074 -9.454 42.897 1.00 96.38 94 GLN A N 1
ATOM 757 C CA . GLN A 1 94 ? -37.184 -10.391 42.772 1.00 96.38 94 GLN A CA 1
ATOM 758 C C . GLN A 1 94 ? -37.223 -11.378 43.946 1.00 96.38 94 GLN A C 1
ATOM 760 O O . GLN A 1 94 ? -38.304 -11.642 44.475 1.00 96.38 94 GLN A O 1
ATOM 765 N N . SER A 1 95 ? -36.073 -11.886 44.398 1.00 96.69 95 SER A N 1
ATOM 766 C CA . SER A 1 95 ? -35.992 -12.785 45.558 1.00 96.69 95 SER A CA 1
ATOM 767 C C . SER A 1 95 ? -36.429 -12.092 46.855 1.00 96.69 95 SER A C 1
ATOM 769 O O . SER A 1 95 ? -37.271 -12.622 47.582 1.00 96.69 95 SER A O 1
ATOM 771 N N . LYS A 1 96 ? -35.968 -10.856 47.095 1.00 96.81 96 LYS A N 1
ATOM 772 C CA . LYS A 1 96 ? -36.370 -10.040 48.253 1.00 96.81 96 LYS A CA 1
ATOM 773 C C . LYS A 1 96 ? -37.865 -9.727 48.228 1.00 96.81 96 LYS A C 1
ATOM 775 O O . LYS A 1 96 ? -38.534 -9.828 49.255 1.00 96.81 96 LYS A O 1
ATOM 780 N N . ARG A 1 97 ? -38.416 -9.397 47.051 1.00 96.81 97 ARG A N 1
ATOM 781 C CA . ARG A 1 97 ? -39.863 -9.194 46.861 1.00 96.81 97 ARG A CA 1
ATOM 782 C C . ARG A 1 97 ? -40.655 -10.456 47.205 1.00 96.81 97 ARG A C 1
ATOM 784 O O . ARG A 1 97 ? -41.636 -10.356 47.937 1.00 96.81 97 ARG A O 1
ATOM 791 N N . LYS A 1 98 ? -40.224 -11.631 46.728 1.00 96.62 98 LYS A N 1
ATOM 792 C CA . LYS A 1 98 ? -40.864 -12.920 47.049 1.00 96.62 98 LYS A CA 1
ATOM 793 C C . LYS A 1 98 ? -40.854 -13.189 48.556 1.00 96.62 98 LYS A C 1
ATOM 795 O O . LYS A 1 98 ? -41.915 -13.426 49.121 1.00 96.62 98 LYS A O 1
ATOM 800 N N . GLN A 1 99 ? -39.703 -13.044 49.215 1.00 97.06 99 GLN A N 1
ATOM 801 C CA . GLN A 1 99 ? -39.577 -13.242 50.666 1.00 97.06 99 GLN A CA 1
ATOM 802 C C . GLN A 1 99 ? -40.474 -12.294 51.474 1.00 97.06 99 GLN A C 1
ATOM 804 O O . GLN A 1 99 ? -41.140 -12.720 52.417 1.00 97.06 99 GLN A O 1
ATOM 809 N N . ALA A 1 100 ? -40.539 -11.012 51.100 1.00 96.44 100 ALA A N 1
ATOM 810 C CA . ALA A 1 100 ? -41.411 -10.046 51.766 1.00 96.44 100 ALA A CA 1
ATOM 811 C C . ALA A 1 100 ? -42.895 -10.431 51.636 1.00 96.44 100 ALA A C 1
ATOM 813 O O . ALA A 1 100 ? -43.637 -10.386 52.619 1.00 96.44 100 ALA A O 1
ATOM 814 N N . VAL A 1 101 ? -43.321 -10.860 50.442 1.00 97.00 101 VAL A N 1
ATOM 815 C CA . VAL A 1 101 ? -44.690 -11.338 50.195 1.00 97.00 101 VAL A CA 1
ATOM 816 C C . VAL A 1 101 ? -44.986 -12.605 50.998 1.00 97.00 101 VAL A C 1
ATOM 818 O O . VAL A 1 101 ? -46.036 -12.691 51.631 1.00 97.00 101 VAL A O 1
ATOM 821 N N . GLU A 1 102 ? -44.066 -13.569 51.034 1.00 96.38 102 GLU A N 1
ATOM 822 C CA . GLU A 1 102 ? -44.204 -14.790 51.835 1.00 96.38 102 GLU A CA 1
ATOM 823 C C . GLU A 1 102 ? -44.333 -14.483 53.330 1.00 96.38 102 GLU A C 1
ATOM 825 O O . GLU A 1 102 ? -45.208 -15.036 53.999 1.00 96.38 102 GLU A O 1
ATOM 830 N N . HIS A 1 103 ? -43.533 -13.552 53.854 1.00 96.88 103 HIS A N 1
ATOM 831 C CA . HIS A 1 103 ? -43.599 -13.137 55.254 1.00 96.88 103 HIS A CA 1
ATOM 832 C C . HIS A 1 103 ? -44.946 -12.482 55.610 1.00 96.88 103 HIS A C 1
ATOM 834 O O . HIS A 1 103 ? -45.548 -12.793 56.648 1.00 96.88 103 HIS A O 1
ATOM 840 N N . VAL A 1 104 ? -45.452 -11.599 54.742 1.00 97.31 104 VAL A N 1
ATOM 841 C CA . VAL A 1 104 ? -46.780 -10.985 54.902 1.00 97.31 104 VAL A CA 1
ATOM 842 C C . VAL A 1 104 ? -47.870 -12.057 54.842 1.00 97.31 104 VAL A C 1
ATOM 844 O O . VAL A 1 104 ? -48.704 -12.123 55.746 1.00 97.31 104 VAL A O 1
ATOM 847 N N . ASN A 1 105 ? -47.825 -12.948 53.848 1.00 96.38 105 ASN A N 1
ATOM 848 C CA . ASN A 1 105 ? -48.786 -14.042 53.698 1.00 96.38 105 ASN A CA 1
ATOM 849 C C . ASN A 1 105 ? -48.803 -14.958 54.929 1.00 96.38 105 ASN A C 1
ATOM 851 O O . ASN A 1 105 ? -49.876 -15.264 55.451 1.00 96.38 105 ASN A O 1
ATOM 855 N N . ALA A 1 106 ? -47.636 -15.342 55.448 1.00 96.06 106 ALA A N 1
ATOM 856 C CA . ALA A 1 106 ? -47.522 -16.163 56.651 1.00 96.06 106 ALA A CA 1
ATOM 857 C C . ALA A 1 106 ? -48.117 -15.467 57.887 1.00 96.06 106 ALA A C 1
ATOM 859 O O . ALA A 1 106 ? -48.794 -16.100 58.702 1.00 96.06 106 ALA A O 1
ATOM 860 N N . SER A 1 107 ? -47.901 -14.157 58.027 1.00 95.94 107 SER A N 1
ATOM 861 C CA . SER A 1 107 ? -48.448 -13.360 59.132 1.00 95.94 107 SER A CA 1
ATOM 862 C C . SER A 1 107 ? -49.973 -13.252 59.058 1.00 95.94 107 SER A C 1
ATOM 864 O O . SER A 1 107 ? -50.657 -13.462 60.063 1.00 95.94 107 SER A O 1
ATOM 866 N N . VAL A 1 108 ? -50.520 -13.004 57.865 1.00 96.44 108 VAL A N 1
ATOM 867 C CA . VAL A 1 108 ? -51.971 -12.956 57.622 1.00 96.44 108 VAL A CA 1
ATOM 868 C C . VAL A 1 108 ? -52.615 -14.316 57.888 1.00 96.44 108 VAL A C 1
ATOM 870 O O . VAL A 1 108 ? -53.617 -14.387 58.598 1.00 96.44 108 VAL A O 1
ATOM 873 N N . GLN A 1 109 ? -52.024 -15.412 57.402 1.00 95.06 109 GLN A N 1
ATOM 874 C CA . GLN A 1 109 ? -52.520 -16.765 57.674 1.00 95.06 109 GLN A CA 1
ATOM 875 C C . GLN A 1 109 ? -52.545 -17.070 59.177 1.00 95.06 109 GLN A C 1
ATOM 877 O O . GLN A 1 109 ? -53.563 -17.540 59.688 1.00 95.06 109 GLN A O 1
ATOM 882 N N . LYS A 1 110 ? -51.475 -16.739 59.915 1.00 94.19 110 LYS A N 1
ATOM 883 C CA . LYS A 1 110 ? -51.438 -16.877 61.382 1.00 94.19 110 LYS A CA 1
ATOM 884 C C . LYS A 1 110 ? -52.533 -16.051 62.062 1.00 94.19 110 LYS A C 1
ATOM 886 O O . LYS A 1 110 ? -53.180 -16.553 62.979 1.00 94.19 110 LYS A O 1
ATOM 891 N N . ALA A 1 111 ? -52.765 -14.814 61.621 1.00 93.12 111 ALA A N 1
ATOM 892 C CA . ALA A 1 111 ? -53.816 -13.957 62.169 1.00 93.12 111 ALA A CA 1
ATOM 893 C C . ALA A 1 111 ? -55.226 -14.523 61.911 1.00 93.12 111 ALA A C 1
ATOM 895 O O . ALA A 1 111 ? -56.056 -14.527 62.818 1.00 93.12 111 ALA A O 1
ATOM 896 N N . ILE A 1 112 ? -55.487 -15.059 60.713 1.00 93.44 112 ILE A N 1
ATOM 897 C CA . ILE A 1 112 ? -56.762 -15.713 60.370 1.00 93.44 112 ILE A CA 1
ATOM 898 C C . ILE A 1 112 ? -56.986 -16.961 61.233 1.00 93.44 112 ILE A C 1
ATOM 900 O O . ILE A 1 112 ? -58.089 -17.169 61.739 1.00 93.44 112 ILE A O 1
ATOM 904 N N . LEU A 1 113 ? -55.953 -17.787 61.425 1.00 92.06 113 LEU A N 1
ATOM 905 C CA . LEU A 1 113 ? -56.042 -18.988 62.260 1.00 92.06 113 LEU A CA 1
ATOM 906 C C . LEU A 1 113 ? -56.309 -18.642 63.729 1.00 92.06 113 LEU A C 1
ATOM 908 O O . LEU A 1 113 ? -57.208 -19.232 64.326 1.00 92.06 113 LEU A O 1
ATOM 912 N N . LYS A 1 114 ? -55.606 -17.643 64.282 1.00 91.19 114 LYS A N 1
ATOM 913 C CA . LYS A 1 114 ? -55.864 -17.139 65.640 1.00 91.19 114 LYS A CA 1
ATOM 914 C C . LYS A 1 114 ? -57.289 -16.613 65.792 1.00 91.19 114 LYS A C 1
ATOM 916 O O . LYS A 1 114 ? -57.974 -17.027 66.720 1.00 91.19 114 LYS A O 1
ATOM 921 N N . LYS A 1 115 ? -57.775 -15.795 64.846 1.00 88.19 115 LYS A N 1
ATOM 922 C CA . LYS A 1 115 ? -59.172 -15.325 64.849 1.00 88.19 115 LYS A CA 1
ATOM 923 C C . LYS A 1 115 ? -60.171 -16.484 64.812 1.00 88.19 115 LYS A C 1
ATOM 925 O O . LYS A 1 115 ? -61.129 -16.465 65.571 1.00 88.19 115 LYS A O 1
ATOM 930 N N . LYS A 1 116 ? -59.943 -17.519 63.991 1.00 85.75 116 LYS A N 1
ATOM 931 C CA . LYS A 1 116 ? -60.796 -18.726 63.969 1.00 85.75 116 LYS A CA 1
ATOM 932 C C . LYS A 1 116 ? -60.784 -19.485 65.298 1.00 85.75 116 LYS A C 1
ATOM 934 O O . LYS A 1 116 ? -61.806 -20.052 65.680 1.00 85.75 116 LYS A O 1
ATOM 939 N N . GLU A 1 117 ? -59.645 -19.544 65.983 1.00 82.88 117 GLU A N 1
ATOM 940 C CA . GLU A 1 117 ? -59.536 -20.195 67.291 1.00 82.88 117 GLU A CA 1
ATOM 941 C C . GLU A 1 117 ? -60.242 -19.382 68.389 1.00 82.88 117 GLU A C 1
ATOM 943 O O . GLU A 1 117 ? -60.976 -19.952 69.196 1.00 82.88 117 GLU A O 1
ATOM 948 N N . GLU A 1 118 ? -60.095 -18.055 68.376 1.00 78.31 118 GLU A N 1
ATOM 949 C CA . GLU A 1 118 ? -60.826 -17.133 69.254 1.00 78.31 118 GLU A CA 1
ATOM 950 C C . GLU A 1 118 ? -62.339 -17.177 69.000 1.00 78.31 118 GLU A C 1
ATOM 952 O O . GLU A 1 118 ? -63.115 -17.229 69.949 1.00 78.31 118 GLU A O 1
ATOM 957 N N . GLU A 1 119 ? -62.781 -17.246 67.743 1.00 75.50 119 GLU A N 1
ATOM 958 C CA . GLU A 1 119 ? -64.198 -17.374 67.384 1.00 75.50 119 GLU A CA 1
ATOM 959 C C . GLU A 1 119 ? -64.781 -18.732 67.821 1.00 75.50 119 GLU A C 1
ATOM 961 O O . GLU A 1 119 ? -65.917 -18.804 68.290 1.00 75.50 119 GLU A O 1
ATOM 966 N N . LYS A 1 120 ? -63.995 -19.819 67.752 1.00 73.12 120 LYS A N 1
ATOM 967 C CA . LYS A 1 120 ? -64.380 -21.133 68.304 1.00 73.12 120 LYS A CA 1
ATOM 968 C C . LYS A 1 120 ? -64.458 -21.138 69.832 1.00 73.12 120 LYS A C 1
ATOM 970 O O . LYS A 1 120 ? -65.298 -21.853 70.372 1.00 73.12 120 LYS A O 1
ATOM 975 N N . LYS A 1 121 ? -63.604 -20.375 70.523 1.00 69.50 121 LYS A N 1
ATOM 976 C CA . LYS A 1 121 ? -63.677 -20.190 71.985 1.00 69.50 121 LYS A CA 1
ATOM 977 C C . LYS A 1 121 ? -64.894 -19.343 72.368 1.00 69.50 121 LYS A C 1
ATOM 979 O O . LYS A 1 121 ? -65.628 -19.737 73.264 1.00 69.50 121 LYS A O 1
ATOM 984 N N . ARG A 1 122 ? -65.183 -18.274 71.618 1.00 62.59 122 ARG A N 1
ATOM 985 C CA . ARG A 1 122 ? -66.377 -17.426 71.800 1.00 62.59 122 ARG A CA 1
ATOM 986 C C . ARG A 1 122 ? -67.703 -18.145 71.514 1.00 62.59 122 ARG A C 1
ATOM 988 O O . ARG A 1 122 ? -68.694 -17.823 72.144 1.00 62.59 122 ARG A O 1
ATOM 995 N N . LYS A 1 123 ? -67.739 -19.154 70.632 1.00 58.50 123 LYS A N 1
ATOM 996 C CA . LYS A 1 123 ? -68.936 -19.996 70.387 1.00 58.50 123 LYS A CA 1
ATOM 997 C C . LYS A 1 123 ? -69.176 -21.101 71.437 1.00 58.50 123 LYS A C 1
ATOM 999 O O . LYS A 1 123 ? -70.133 -21.855 71.294 1.00 58.50 123 LYS A O 1
ATOM 1004 N N . ARG A 1 124 ? -68.316 -21.244 72.457 1.00 54.59 124 ARG A N 1
ATOM 1005 C CA . ARG A 1 124 ? -68.485 -22.206 73.570 1.00 54.59 124 ARG A CA 1
ATOM 1006 C C . ARG A 1 124 ? -69.045 -21.580 74.852 1.00 54.59 124 ARG A C 1
ATOM 1008 O O . ARG A 1 124 ? -69.295 -22.315 75.800 1.00 54.59 124 ARG A O 1
ATOM 1015 N N . GLU A 1 125 ? -69.288 -20.274 74.864 1.00 45.59 125 GLU A N 1
ATOM 1016 C CA . GLU A 1 125 ? -70.053 -19.590 75.911 1.00 45.59 125 GLU A CA 1
ATOM 1017 C C . GLU A 1 125 ? -71.419 -19.155 75.351 1.00 45.59 125 GLU A C 1
ATOM 1019 O O . GLU A 1 125 ? -71.516 -18.876 74.150 1.00 45.59 125 GLU A O 1
ATOM 1024 N N . PRO A 1 126 ? -72.495 -19.168 76.162 1.00 40.94 126 PRO A N 1
ATOM 1025 C CA . PRO A 1 126 ? -73.837 -18.887 75.677 1.00 40.94 126 PRO A CA 1
ATOM 1026 C C . PRO A 1 126 ? -74.025 -17.402 75.340 1.00 40.94 126 PRO A C 1
ATOM 1028 O O . PRO A 1 126 ? -73.476 -16.509 75.978 1.00 40.94 126 PRO A O 1
ATOM 1031 N N . VAL A 1 127 ? -74.822 -17.202 74.296 1.00 40.81 127 VAL A N 1
ATOM 1032 C CA . VAL A 1 127 ? -75.207 -15.949 73.640 1.00 40.81 127 VAL A CA 1
ATOM 1033 C C . VAL A 1 127 ? -75.923 -14.982 74.589 1.00 40.81 127 VAL A C 1
ATOM 1035 O O . VAL A 1 127 ? -76.909 -15.366 75.210 1.00 40.81 127 VAL A O 1
ATOM 1038 N N . GLU A 1 128 ? -75.532 -13.704 74.557 1.00 36.47 128 GLU A N 1
ATOM 1039 C CA . GLU A 1 128 ? -76.494 -12.595 74.511 1.00 36.47 128 GLU A CA 1
ATOM 1040 C C . GLU A 1 128 ? -76.163 -11.678 73.324 1.00 36.47 128 GLU A C 1
ATOM 1042 O O . GLU A 1 128 ? -75.032 -11.225 73.139 1.00 36.47 128 GLU A O 1
ATOM 1047 N N . GLU A 1 129 ? -77.176 -11.459 72.487 1.00 44.69 129 GLU A N 1
ATOM 1048 C CA . GLU A 1 129 ? -77.195 -10.502 71.388 1.00 44.69 129 GLU A CA 1
ATOM 1049 C C . GLU A 1 129 ? -77.303 -9.066 71.911 1.00 44.69 129 GLU A C 1
ATOM 1051 O O . GLU A 1 129 ? -78.115 -8.780 72.790 1.00 44.69 129 GLU A O 1
ATOM 1056 N N . LYS A 1 130 ? -76.603 -8.140 71.248 1.00 35.34 130 LYS A N 1
ATOM 1057 C CA . LYS A 1 130 ? -77.221 -6.920 70.703 1.00 35.34 130 LYS A CA 1
ATOM 1058 C C . LYS A 1 130 ? -76.295 -6.267 69.679 1.00 35.34 130 LYS A C 1
ATOM 1060 O O . LYS A 1 130 ? -75.161 -5.907 69.980 1.00 35.34 130 LYS A O 1
ATOM 1065 N N . ASN A 1 131 ? -76.813 -6.154 68.459 1.00 36.28 131 ASN A N 1
ATOM 1066 C CA . ASN A 1 131 ? -76.308 -5.273 67.415 1.00 36.28 131 ASN A CA 1
ATOM 1067 C C . ASN A 1 131 ? -76.588 -3.814 67.803 1.00 36.28 131 ASN A C 1
ATOM 1069 O O . ASN A 1 131 ? -77.694 -3.539 68.260 1.00 36.28 131 ASN A O 1
ATOM 1073 N N . ASP A 1 132 ? -75.649 -2.904 67.530 1.00 30.02 132 ASP A N 1
ATOM 1074 C CA . ASP A 1 132 ? -75.977 -1.657 66.827 1.00 30.02 132 ASP A CA 1
ATOM 1075 C C . ASP A 1 132 ? -74.735 -1.025 66.159 1.00 30.02 132 ASP A C 1
ATOM 1077 O O . ASP A 1 132 ? -73.763 -0.641 66.805 1.00 30.02 132 ASP A O 1
AT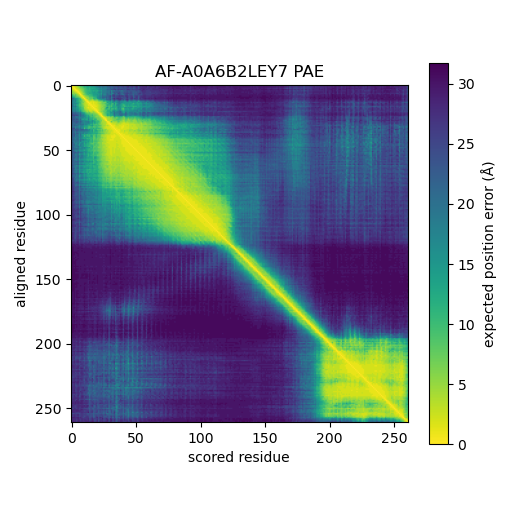OM 1081 N N . SER A 1 133 ? -74.739 -1.118 64.830 1.00 39.72 133 SER A N 1
ATOM 1082 C CA . SER A 1 133 ? -74.580 -0.081 63.797 1.00 39.72 133 SER A CA 1
ATOM 1083 C C . SER A 1 133 ? -73.875 1.265 64.092 1.00 39.72 133 SER A C 1
ATOM 1085 O O . SER A 1 133 ? -74.274 1.996 64.987 1.00 39.72 133 SER A O 1
ATOM 1087 N N . GLU A 1 134 ? -72.976 1.627 63.150 1.00 32.72 134 GLU A N 1
ATOM 1088 C CA . GLU A 1 134 ? -72.621 2.990 62.659 1.00 32.72 134 GLU A CA 1
ATOM 1089 C C . GLU A 1 134 ? -71.817 3.937 63.593 1.00 32.72 134 GLU A C 1
ATOM 1091 O O . GLU A 1 134 ? -72.003 3.949 64.796 1.00 32.72 134 GLU A O 1
ATOM 1096 N N . SER A 1 135 ? -70.889 4.811 63.170 1.00 30.94 135 SER A N 1
ATOM 1097 C CA . SER A 1 135 ? -70.282 5.185 61.883 1.00 30.94 135 SER A CA 1
ATOM 1098 C C . SER A 1 135 ? -68.972 5.976 62.140 1.00 30.94 135 SER A C 1
ATOM 1100 O O . SER A 1 135 ? -68.740 6.462 63.242 1.00 30.94 135 SER A O 1
ATOM 1102 N N . GLU A 1 136 ? -68.163 6.104 61.081 1.00 30.88 136 GLU A N 1
ATOM 1103 C CA . GLU A 1 136 ? -67.200 7.182 60.768 1.00 30.88 136 GLU A CA 1
ATOM 1104 C C . GLU A 1 136 ? -65.954 7.448 61.646 1.00 30.88 136 GLU A C 1
ATOM 1106 O O . GLU A 1 136 ? -66.002 7.886 62.790 1.00 30.88 136 GLU A O 1
ATOM 1111 N N . SER A 1 137 ? -64.777 7.373 61.012 1.00 30.39 137 SER A N 1
ATOM 1112 C CA . SER A 1 137 ? -63.982 8.589 60.775 1.00 30.39 137 SER A CA 1
ATOM 1113 C C . SER A 1 137 ? -62.873 8.358 59.746 1.00 30.39 137 SER A C 1
ATOM 1115 O O . SER A 1 137 ? -62.188 7.336 59.703 1.00 30.39 137 SER A O 1
ATOM 1117 N N . GLU A 1 138 ? -62.774 9.351 58.872 1.00 35.59 138 GLU A N 1
ATOM 1118 C CA . GLU A 1 138 ? -61.827 9.549 57.788 1.00 35.59 138 GLU A CA 1
ATOM 1119 C C . GLU A 1 138 ? -60.358 9.484 58.229 1.00 35.59 138 GLU A C 1
ATOM 1121 O O . GLU A 1 138 ? -60.023 9.844 59.354 1.00 35.59 138 GLU A O 1
ATOM 1126 N N . SER A 1 139 ? -59.461 9.172 57.284 1.00 32.00 139 SER A N 1
ATOM 1127 C CA . SER A 1 139 ? -58.230 9.954 57.054 1.00 32.00 139 SER A CA 1
ATOM 1128 C C . SER A 1 139 ? -57.490 9.457 55.808 1.00 32.00 139 SER A C 1
ATOM 1130 O O . SER A 1 139 ? -56.775 8.457 55.830 1.00 32.00 139 SER A O 1
ATOM 1132 N N . GLN A 1 140 ? -57.639 10.191 54.704 1.00 38.91 140 GLN A N 1
ATOM 1133 C CA . GLN A 1 140 ? -56.674 10.177 53.600 1.00 38.91 140 GLN A CA 1
ATOM 1134 C C . GLN A 1 140 ? -55.382 10.906 54.015 1.00 38.91 140 GLN A C 1
ATOM 1136 O O . GLN A 1 140 ? -55.445 11.858 54.793 1.00 38.91 140 GLN A O 1
ATOM 1141 N N . PRO A 1 141 ? -54.248 10.627 53.347 1.00 36.44 141 PRO A N 1
ATOM 1142 C CA . PRO A 1 141 ? -53.445 11.747 52.872 1.00 36.44 141 PRO A CA 1
ATOM 1143 C C . PRO A 1 141 ? -53.206 11.695 51.360 1.00 36.44 141 PRO A C 1
ATOM 1145 O O . PRO A 1 141 ? -52.827 10.692 50.759 1.00 36.44 141 PRO A O 1
ATOM 1148 N N . LYS A 1 142 ? -53.448 12.861 50.763 1.00 34.50 142 LYS A N 1
ATOM 1149 C CA . LYS A 1 142 ? -53.306 13.230 49.357 1.00 34.50 142 LYS A CA 1
ATOM 1150 C C . LYS A 1 142 ? -51.824 13.261 48.955 1.00 34.50 142 LYS A C 1
ATOM 1152 O O . LYS A 1 142 ? -51.053 14.011 49.551 1.00 34.50 142 LYS A O 1
ATOM 1157 N N . LEU A 1 143 ? -51.439 12.561 47.884 1.00 35.19 143 LEU A N 1
ATOM 1158 C CA . LEU A 1 143 ? -50.185 12.846 47.176 1.00 35.19 143 LEU A CA 1
ATOM 1159 C C . LEU A 1 143 ? -50.389 14.000 46.184 1.00 35.19 143 LEU A C 1
ATOM 1161 O O . LEU A 1 143 ? -51.158 13.912 45.226 1.00 35.19 143 LEU A O 1
ATOM 1165 N N . LYS A 1 144 ? -49.669 15.096 46.446 1.00 35.78 144 LYS A N 1
ATOM 1166 C CA . LYS A 1 144 ? -49.502 16.269 45.581 1.00 35.78 144 LYS A CA 1
ATOM 1167 C C . LYS A 1 144 ? -48.932 15.856 44.217 1.00 35.78 144 LYS A C 1
ATOM 1169 O O . LYS A 1 144 ? -47.776 15.463 44.117 1.00 35.78 144 LYS A O 1
ATOM 1174 N N . LYS A 1 145 ? -49.717 16.058 43.155 1.00 35.69 145 LYS A N 1
ATOM 1175 C CA . LYS A 1 145 ? -49.204 16.309 41.801 1.00 35.69 145 LYS A CA 1
ATOM 1176 C C . LYS A 1 145 ? -48.593 17.709 41.780 1.00 35.69 145 LYS A C 1
ATOM 1178 O O . LYS A 1 145 ? -49.319 18.692 41.921 1.00 35.69 145 LYS A O 1
ATOM 1183 N N . GLN A 1 146 ? -47.283 17.802 41.578 1.00 35.88 146 GLN A N 1
ATOM 1184 C CA . GLN A 1 146 ? -46.637 19.048 41.180 1.00 35.88 146 GLN A CA 1
ATOM 1185 C C . GLN A 1 146 ? -46.587 19.095 39.649 1.00 35.88 146 GLN A C 1
ATOM 1187 O O . GLN A 1 146 ? -46.000 18.230 39.004 1.00 35.88 146 GLN A O 1
ATOM 1192 N N . ARG A 1 147 ? -47.272 20.092 39.079 1.00 33.59 147 ARG A N 1
ATOM 1193 C CA . ARG A 1 147 ? -47.084 20.558 37.702 1.00 33.59 147 ARG A CA 1
ATOM 1194 C C . ARG A 1 147 ? -45.803 21.386 37.665 1.00 33.59 147 ARG A C 1
ATOM 1196 O O . ARG A 1 147 ? -45.632 22.250 38.520 1.00 33.59 147 ARG A O 1
ATOM 1203 N N . VAL A 1 148 ? -45.003 21.206 36.622 1.00 35.91 148 VAL A N 1
ATOM 1204 C CA . VAL A 1 148 ? -44.208 22.294 36.044 1.00 35.91 148 VAL A CA 1
ATOM 1205 C C . VAL A 1 148 ? -44.445 22.245 34.539 1.00 35.91 148 VAL A C 1
ATOM 1207 O O . VAL A 1 148 ? -44.378 21.181 33.928 1.00 35.91 148 VAL A O 1
ATOM 1210 N N . ALA A 1 149 ? -44.854 23.382 33.992 1.00 33.47 149 ALA A N 1
ATOM 1211 C CA . ALA A 1 149 ? -45.077 23.628 32.576 1.00 33.47 149 ALA A CA 1
ATOM 1212 C C . ALA A 1 149 ? -43.916 24.462 32.005 1.00 33.47 149 ALA A C 1
ATOM 1214 O O . ALA A 1 149 ? -43.145 25.018 32.785 1.00 33.47 149 ALA A O 1
ATOM 1215 N N . HIS A 1 150 ? -43.932 24.602 30.672 1.00 30.09 150 HIS A N 1
ATOM 1216 C CA . HIS A 1 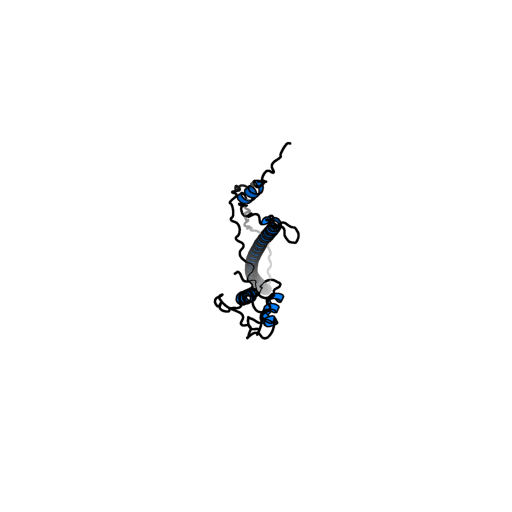150 ? -43.134 25.470 29.781 1.00 30.09 150 HIS A CA 1
ATOM 1217 C C . HIS A 1 150 ? -41.848 24.832 29.225 1.00 30.09 150 HIS A C 1
ATOM 1219 O O . HIS A 1 150 ? -40.985 24.415 29.986 1.00 30.09 150 HIS A O 1
ATOM 1225 N N . SER A 1 151 ? -41.812 24.458 27.928 1.00 32.88 151 SER A N 1
ATOM 1226 C CA . SER A 1 151 ? -41.655 25.296 26.700 1.00 32.88 151 SER A CA 1
ATOM 1227 C C . SER A 1 151 ? -40.248 25.913 26.665 1.00 32.88 151 SER A C 1
ATOM 1229 O O . SER A 1 151 ? -39.792 26.379 27.693 1.00 32.88 151 SER A O 1
ATOM 1231 N N . GLU A 1 152 ? -39.432 25.903 25.615 1.00 32.44 152 GLU A N 1
ATOM 1232 C CA . GLU A 1 152 ? -39.580 26.050 24.162 1.00 32.44 152 GLU A CA 1
ATOM 1233 C C . GLU A 1 152 ? -38.392 25.295 23.508 1.00 32.44 152 GLU A C 1
ATOM 1235 O O . GLU A 1 152 ? -37.337 25.140 24.114 1.00 32.44 152 GLU A O 1
ATOM 1240 N N . SER A 1 153 ? -38.557 24.620 22.364 1.00 34.94 153 SER A N 1
ATOM 1241 C CA . SER A 1 153 ? -38.161 25.141 21.042 1.00 34.94 153 SER A CA 1
ATOM 1242 C C . SER A 1 153 ? -36.889 25.992 21.077 1.00 34.94 153 SER A C 1
ATOM 1244 O O . SER A 1 153 ? -36.954 27.094 21.593 1.00 34.94 153 SER A O 1
ATOM 1246 N N . LEU A 1 154 ? -35.804 25.521 20.448 1.00 30.38 154 LEU A N 1
ATOM 1247 C CA . LEU A 1 154 ? -34.921 26.312 19.577 1.00 30.38 154 LEU A CA 1
ATOM 1248 C C . LEU A 1 154 ? -33.881 25.381 18.916 1.00 30.38 154 LEU A C 1
ATOM 1250 O O . LEU A 1 154 ? -33.038 24.774 19.573 1.00 30.38 154 LEU A O 1
ATOM 1254 N N . SER A 1 155 ? -33.955 25.280 17.590 1.00 36.91 155 SER A N 1
ATOM 1255 C CA . SER A 1 155 ? -32.858 24.857 16.711 1.00 36.91 155 SER A CA 1
ATOM 1256 C C . SER A 1 155 ? -31.641 25.775 16.876 1.00 36.91 155 SER A C 1
ATOM 1258 O O . SER A 1 155 ? -31.821 26.970 17.121 1.00 36.91 155 SER A O 1
ATOM 1260 N N . PRO A 1 156 ? -30.424 25.286 16.589 1.00 36.50 156 PRO A N 1
ATOM 1261 C CA . PRO A 1 156 ? -29.772 25.821 15.394 1.00 36.50 156 PRO A CA 1
ATOM 1262 C C . PRO A 1 156 ? -28.969 24.793 14.585 1.00 36.50 156 PRO A C 1
ATOM 1264 O O . PRO A 1 156 ? -28.086 24.094 15.073 1.00 36.50 156 PRO A O 1
ATOM 1267 N N . THR A 1 157 ? -29.256 24.821 13.289 1.00 32.16 157 THR A N 1
ATOM 1268 C CA . THR A 1 157 ? -28.384 24.525 12.154 1.00 32.16 157 THR A CA 1
ATOM 1269 C C . THR A 1 157 ? -26.977 25.101 12.339 1.00 32.16 157 THR A C 1
ATOM 1271 O O . THR A 1 157 ? -26.869 26.317 12.453 1.00 32.16 157 THR A O 1
ATOM 1274 N N . GLN A 1 158 ? -25.923 24.275 12.272 1.00 34.41 158 GLN A N 1
ATOM 1275 C CA . GLN A 1 158 ? -24.587 24.658 11.773 1.00 34.41 158 GLN A CA 1
ATOM 1276 C C . GLN A 1 158 ? -23.929 23.420 11.125 1.00 34.41 158 GLN A C 1
ATOM 1278 O O . GLN A 1 158 ? -23.795 22.386 11.768 1.00 34.41 158 GLN A O 1
ATOM 1283 N N . THR A 1 159 ? -23.823 23.358 9.796 1.00 28.97 159 THR A N 1
ATOM 1284 C CA . THR A 1 159 ? -22.699 23.820 8.951 1.00 28.97 159 THR A CA 1
ATOM 1285 C C . THR A 1 159 ? -21.608 22.754 8.793 1.00 28.97 159 THR A C 1
ATOM 1287 O O . THR A 1 159 ? -20.838 22.467 9.704 1.00 28.97 159 THR A O 1
ATOM 1290 N N . LEU A 1 160 ? -21.554 22.193 7.582 1.00 36.91 160 LEU A N 1
ATOM 1291 C CA . LEU A 1 160 ? -20.445 21.421 7.024 1.00 36.91 160 LEU A CA 1
ATOM 1292 C C . LEU A 1 160 ? -19.161 22.268 7.011 1.00 36.91 160 LEU A C 1
ATOM 1294 O O . LEU A 1 160 ? -19.207 23.388 6.501 1.00 36.91 160 LEU A O 1
ATOM 1298 N N . PRO A 1 161 ? -18.005 21.748 7.448 1.00 33.88 161 PRO A N 1
ATOM 1299 C CA . PRO A 1 161 ? -16.727 22.299 7.047 1.00 33.88 161 PRO A CA 1
ATOM 1300 C C . PRO A 1 161 ? -16.187 21.509 5.852 1.00 33.88 161 PRO A C 1
ATOM 1302 O O . PRO A 1 161 ? -15.674 20.399 5.989 1.00 33.88 161 PRO A O 1
ATOM 1305 N N . SER A 1 162 ? -16.287 22.117 4.673 1.00 37.28 162 SER A N 1
ATOM 1306 C CA . SER A 1 162 ? -15.319 21.898 3.600 1.00 37.28 162 SER A CA 1
ATOM 1307 C C . SER A 1 162 ? -13.964 22.465 4.035 1.00 37.28 162 SER A C 1
ATOM 1309 O O . SER A 1 162 ? -13.922 23.605 4.502 1.00 37.28 162 SER A O 1
ATOM 1311 N N . PRO A 1 163 ? -12.851 21.751 3.823 1.00 35.38 163 PRO A N 1
ATOM 1312 C CA . PRO A 1 163 ? -11.546 22.376 3.705 1.00 35.38 163 PRO A CA 1
ATOM 1313 C C . PRO A 1 163 ? -11.063 22.283 2.252 1.00 35.38 163 PRO A C 1
ATOM 1315 O O . PRO A 1 163 ? -10.259 21.425 1.912 1.00 35.38 163 PRO A O 1
ATOM 1318 N N . ASP A 1 164 ? -11.531 23.203 1.407 1.00 35.75 164 ASP A N 1
ATOM 1319 C CA . ASP A 1 164 ? -10.885 23.515 0.128 1.00 35.75 164 ASP A CA 1
ATOM 1320 C C . ASP A 1 164 ? -10.216 24.884 0.259 1.00 35.75 164 ASP A C 1
ATOM 1322 O O . ASP A 1 164 ? -10.807 25.895 -0.111 1.00 35.75 164 ASP A O 1
ATOM 1326 N N . ASN A 1 165 ? -9.005 24.935 0.824 1.00 44.66 165 ASN A N 1
ATOM 1327 C CA . ASN A 1 165 ? -7.988 25.904 0.403 1.00 44.66 165 ASN A CA 1
ATOM 1328 C C . ASN A 1 165 ? -6.610 25.556 0.992 1.00 44.66 165 ASN A C 1
ATOM 1330 O O . ASN A 1 165 ? -6.126 26.221 1.905 1.00 44.66 165 ASN A O 1
ATOM 1334 N N . GLU A 1 166 ? -5.948 24.532 0.455 1.00 33.94 166 GLU A N 1
ATOM 1335 C CA . GLU A 1 166 ? -4.486 24.519 0.481 1.00 33.94 166 GLU A CA 1
ATOM 1336 C C . GLU A 1 166 ? -3.963 24.776 -0.926 1.00 33.94 166 GLU A C 1
ATOM 1338 O O . GLU A 1 166 ? -4.195 24.031 -1.878 1.00 33.94 166 GLU A O 1
ATOM 1343 N N . SER A 1 167 ? -3.277 25.911 -1.032 1.00 34.72 167 SER A N 1
ATOM 1344 C CA . SER A 1 167 ? -2.519 26.342 -2.193 1.00 34.72 167 SER A CA 1
ATOM 1345 C C . SER A 1 167 ? -1.642 25.212 -2.723 1.00 34.72 167 SER A C 1
ATOM 1347 O O . SER A 1 167 ? -0.802 24.665 -2.010 1.00 34.72 167 SER A O 1
ATOM 1349 N N . LEU A 1 168 ? -1.782 24.933 -4.019 1.00 34.72 168 LEU A N 1
ATOM 1350 C CA . LEU A 1 168 ? -0.857 24.117 -4.793 1.00 34.72 168 LEU A CA 1
ATOM 1351 C C . LEU A 1 168 ? 0.536 24.763 -4.790 1.00 34.72 168 LEU A C 1
ATOM 1353 O O . LEU A 1 168 ? 0.886 25.534 -5.683 1.00 34.72 168 LEU A O 1
ATOM 1357 N N . GLN A 1 169 ? 1.363 24.416 -3.807 1.00 34.38 169 GLN A N 1
ATOM 1358 C CA . GLN A 1 169 ? 2.808 24.522 -3.947 1.00 34.38 169 GLN A CA 1
ATOM 1359 C C . GLN A 1 169 ? 3.301 23.277 -4.677 1.00 34.38 169 GLN A C 1
ATOM 1361 O O . GLN A 1 169 ? 3.464 22.200 -4.104 1.00 34.38 169 GLN A O 1
ATOM 1366 N N . LEU A 1 170 ? 3.530 23.447 -5.980 1.00 33.84 170 LEU A N 1
ATOM 1367 C CA . LEU A 1 170 ? 4.230 22.504 -6.840 1.00 33.84 170 LEU A CA 1
ATOM 1368 C C . LEU A 1 170 ? 5.684 22.370 -6.357 1.00 33.84 170 LEU A C 1
ATOM 1370 O O . LEU A 1 170 ? 6.598 23.012 -6.873 1.00 33.84 170 LEU A O 1
ATOM 1374 N N . THR A 1 171 ? 5.894 21.548 -5.335 1.00 29.39 171 THR A N 1
ATOM 1375 C CA . THR A 1 171 ? 7.223 21.137 -4.899 1.00 29.39 171 THR A CA 1
ATOM 1376 C C . THR A 1 171 ? 7.718 20.037 -5.834 1.00 29.39 171 THR A C 1
ATOM 1378 O O . THR A 1 171 ? 7.070 19.018 -6.069 1.00 29.39 171 THR A O 1
ATOM 1381 N N . GLN A 1 172 ? 8.874 20.286 -6.447 1.00 44.00 172 GLN A N 1
ATOM 1382 C CA . GLN A 1 172 ? 9.597 19.310 -7.250 1.00 44.00 172 GLN A CA 1
ATOM 1383 C C . GLN A 1 172 ? 10.007 18.141 -6.350 1.00 44.00 172 GLN A C 1
ATOM 1385 O O . GLN A 1 172 ? 10.959 18.252 -5.581 1.00 44.00 172 GLN A O 1
ATOM 1390 N N . ILE A 1 173 ? 9.301 17.014 -6.445 1.00 40.72 173 ILE A N 1
ATOM 1391 C CA . ILE A 1 173 ? 9.727 15.784 -5.778 1.00 40.72 173 ILE A CA 1
ATOM 1392 C C . ILE A 1 173 ? 10.831 15.141 -6.634 1.00 40.72 173 ILE A C 1
ATOM 1394 O O . ILE A 1 173 ? 10.647 14.955 -7.845 1.00 40.72 173 ILE A O 1
ATOM 1398 N N . PRO A 1 174 ? 11.999 14.828 -6.045 1.00 38.59 174 PRO A N 1
ATOM 1399 C CA . PRO A 1 174 ? 13.124 14.254 -6.761 1.00 38.59 174 PRO A CA 1
ATOM 1400 C C . PRO A 1 174 ? 12.776 12.873 -7.321 1.00 38.59 174 PRO A C 1
ATOM 1402 O O . PRO A 1 174 ? 12.137 12.038 -6.686 1.00 38.59 174 PRO A O 1
ATOM 1405 N N . ARG A 1 175 ? 13.244 12.657 -8.551 1.00 39.22 175 ARG A N 1
ATOM 1406 C CA . ARG A 1 175 ? 13.195 11.408 -9.313 1.00 39.22 175 ARG A CA 1
ATOM 1407 C C . ARG A 1 175 ? 13.496 10.197 -8.412 1.00 39.22 175 ARG A C 1
ATOM 1409 O O . ARG A 1 175 ? 14.572 10.185 -7.811 1.00 39.22 175 ARG A O 1
ATOM 1416 N N . PRO A 1 176 ? 12.638 9.160 -8.363 1.00 33.84 176 PRO A N 1
ATOM 1417 C CA . PRO A 1 176 ? 12.989 7.943 -7.656 1.00 33.84 176 PRO A CA 1
ATOM 1418 C C . PRO A 1 176 ? 14.189 7.320 -8.368 1.00 33.84 176 PRO A C 1
ATOM 1420 O O . PRO A 1 176 ? 14.152 6.999 -9.560 1.00 33.84 176 PRO A O 1
ATOM 1423 N N . SER A 1 177 ? 15.291 7.216 -7.630 1.00 39.94 177 SER A N 1
ATOM 1424 C CA . SER A 1 177 ? 16.391 6.340 -7.995 1.00 39.94 177 SER A CA 1
ATOM 1425 C C . SER A 1 177 ? 15.831 4.929 -8.059 1.00 39.94 177 SER A C 1
ATOM 1427 O O . SER A 1 177 ? 15.412 4.377 -7.048 1.00 39.94 177 SER A O 1
ATOM 1429 N N . ILE A 1 178 ? 15.814 4.365 -9.262 1.00 37.62 178 ILE A N 1
ATOM 1430 C CA . ILE A 1 178 ? 15.545 2.952 -9.496 1.00 37.62 178 ILE A CA 1
ATOM 1431 C C . ILE A 1 178 ? 16.593 2.167 -8.704 1.00 37.62 178 ILE A C 1
ATOM 1433 O O . ILE A 1 178 ? 17.761 2.101 -9.092 1.00 37.62 178 ILE A O 1
ATOM 1437 N N . GLN A 1 179 ? 16.181 1.600 -7.575 1.00 42.62 179 GLN A N 1
ATOM 1438 C CA . GLN A 1 179 ? 16.901 0.543 -6.890 1.00 42.62 179 GLN A CA 1
ATOM 1439 C C . GLN A 1 179 ? 15.995 -0.686 -6.823 1.00 42.62 179 GLN A C 1
ATOM 1441 O O . GLN A 1 179 ? 14.991 -0.677 -6.129 1.00 42.62 179 GLN A O 1
ATOM 1446 N N . LYS A 1 180 ? 16.434 -1.700 -7.576 1.00 41.38 180 LYS A N 1
ATOM 1447 C CA . LYS A 1 180 ? 16.390 -3.147 -7.318 1.00 41.38 180 LYS A CA 1
ATOM 1448 C C . LYS A 1 180 ? 15.033 -3.832 -7.068 1.00 41.38 180 LYS A C 1
ATOM 1450 O O . LYS A 1 180 ? 14.333 -3.571 -6.103 1.00 41.38 180 LYS A O 1
ATOM 1455 N N . GLU A 1 181 ? 14.802 -4.798 -7.956 1.00 36.59 181 GLU A N 1
ATOM 1456 C CA . GLU A 1 181 ? 13.937 -5.985 -7.887 1.00 36.59 181 GLU A CA 1
ATOM 1457 C C . GLU A 1 181 ? 13.916 -6.713 -6.516 1.00 36.59 181 GLU A C 1
ATOM 1459 O O . GLU A 1 181 ? 14.837 -6.526 -5.709 1.00 36.59 181 GLU A O 1
ATOM 1464 N N . PRO A 1 182 ? 12.889 -7.556 -6.260 1.00 40.75 182 PRO A N 1
ATOM 1465 C CA . PRO A 1 182 ? 12.478 -8.011 -4.930 1.00 40.75 182 PRO A CA 1
ATOM 1466 C C . PRO A 1 182 ? 13.441 -8.998 -4.265 1.00 40.75 182 PRO A C 1
ATOM 1468 O O . PRO A 1 182 ? 14.051 -9.847 -4.913 1.00 40.75 182 PRO A O 1
ATOM 1471 N N . LYS A 1 183 ? 13.511 -8.907 -2.932 1.00 34.03 183 LYS A N 1
ATOM 1472 C CA . LYS A 1 183 ? 14.043 -9.946 -2.047 1.00 34.03 183 LYS A CA 1
ATOM 1473 C C . LYS A 1 183 ? 12.960 -11.003 -1.820 1.00 34.03 183 LYS A C 1
ATOM 1475 O O . LYS A 1 183 ? 11.934 -10.680 -1.232 1.00 34.03 183 LYS A O 1
ATOM 1480 N N . GLU A 1 184 ? 13.234 -12.242 -2.212 1.00 40.59 184 GLU A N 1
ATOM 1481 C CA . GLU A 1 184 ? 12.706 -13.419 -1.517 1.00 40.59 184 GLU A CA 1
ATOM 1482 C C . GLU A 1 184 ? 13.681 -13.819 -0.399 1.00 40.59 184 GLU A C 1
ATOM 1484 O O . GLU A 1 184 ? 14.893 -13.589 -0.479 1.00 40.59 184 GLU A O 1
ATOM 1489 N N . GLU A 1 185 ? 13.115 -14.323 0.690 1.00 36.44 185 GLU A N 1
ATOM 1490 C CA . GLU A 1 185 ? 13.744 -14.486 1.994 1.00 36.44 185 GLU A CA 1
ATOM 1491 C C . GLU A 1 185 ? 14.672 -15.712 2.094 1.00 36.44 185 GLU A C 1
ATOM 1493 O O . GLU A 1 185 ? 14.322 -16.833 1.749 1.00 36.44 185 GLU A O 1
ATOM 1498 N N . ALA A 1 186 ? 15.856 -15.443 2.650 1.00 42.59 186 ALA A N 1
ATOM 1499 C CA . ALA A 1 186 ? 16.587 -16.227 3.645 1.00 42.59 186 ALA A CA 1
ATOM 1500 C C . ALA A 1 186 ? 16.822 -17.741 3.432 1.00 42.59 186 ALA A C 1
ATOM 1502 O O . ALA A 1 186 ? 16.056 -18.575 3.901 1.00 42.59 186 ALA A O 1
ATOM 1503 N N . VAL A 1 187 ? 18.052 -18.080 3.015 1.00 32.75 187 VAL A N 1
ATOM 1504 C CA . VAL A 1 187 ? 18.872 -19.061 3.751 1.00 32.75 187 VAL A CA 1
ATOM 1505 C C . VAL A 1 187 ? 20.286 -18.497 3.930 1.00 32.75 187 VAL A C 1
ATOM 1507 O O . VAL A 1 187 ? 20.947 -18.069 2.988 1.00 32.75 187 VAL A O 1
ATOM 1510 N N . SER A 1 188 ? 20.699 -18.450 5.192 1.00 47.16 188 SER A N 1
ATOM 1511 C CA . SER A 1 188 ? 21.978 -17.982 5.725 1.00 47.16 188 SER A CA 1
ATOM 1512 C C . SER A 1 188 ? 23.172 -18.772 5.178 1.00 47.16 188 SER A C 1
ATOM 1514 O O . SER A 1 188 ? 23.210 -19.989 5.330 1.00 47.16 188 SER A O 1
ATOM 1516 N N . SER A 1 189 ? 24.170 -18.086 4.609 1.00 40.22 189 SER A N 1
ATOM 1517 C CA . SER A 1 189 ? 25.582 -18.510 4.584 1.00 40.22 189 SER A CA 1
ATOM 1518 C C . SER A 1 189 ? 26.507 -17.326 4.241 1.00 40.22 189 SER A C 1
ATOM 1520 O O . SER A 1 189 ? 26.086 -16.431 3.505 1.00 40.22 189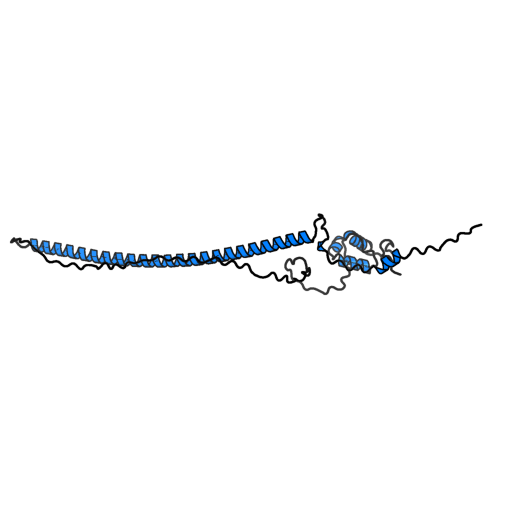 SER A O 1
ATOM 1522 N N . PRO A 1 190 ? 27.752 -17.280 4.757 1.00 42.81 190 PRO A N 1
ATOM 1523 C CA . PRO A 1 190 ? 28.627 -16.106 4.695 1.00 42.81 190 PRO A CA 1
ATOM 1524 C C . PRO A 1 190 ? 29.088 -15.814 3.266 1.00 42.81 190 PRO A C 1
ATOM 1526 O O . PRO A 1 190 ? 29.470 -16.732 2.553 1.00 42.81 190 PRO A O 1
ATOM 1529 N N . ILE A 1 191 ? 29.098 -14.537 2.881 1.00 42.28 191 ILE A N 1
ATOM 1530 C CA . ILE A 1 191 ? 29.599 -14.033 1.595 1.00 42.28 191 ILE A CA 1
ATOM 1531 C C . ILE A 1 191 ? 31.138 -14.091 1.595 1.00 42.28 191 ILE A C 1
ATOM 1533 O O . ILE A 1 191 ? 31.750 -13.311 2.331 1.00 42.28 191 ILE A O 1
ATOM 1537 N N . PRO A 1 192 ? 31.796 -14.923 0.762 1.00 39.22 192 PRO A N 1
ATOM 1538 C CA . PRO A 1 192 ? 33.208 -14.770 0.455 1.00 39.22 192 PRO A CA 1
ATOM 1539 C C . PRO A 1 192 ? 33.361 -13.763 -0.692 1.00 39.22 192 PRO A C 1
ATOM 1541 O O . PRO A 1 192 ? 32.534 -13.657 -1.597 1.00 39.22 192 PRO A O 1
ATOM 1544 N N . SER A 1 193 ? 34.426 -12.979 -0.615 1.00 39.72 193 SER A N 1
ATOM 1545 C CA . SER A 1 193 ? 34.783 -11.883 -1.511 1.00 39.72 193 SER A CA 1
ATOM 1546 C C . SER A 1 193 ? 34.669 -12.215 -3.004 1.00 39.72 193 SER A C 1
ATOM 1548 O O . SER A 1 193 ? 35.286 -13.147 -3.509 1.00 39.72 193 SER A O 1
ATOM 1550 N N . LEU A 1 194 ? 33.942 -11.352 -3.712 1.00 49.88 194 LEU A N 1
ATOM 1551 C CA . LEU A 1 194 ? 33.673 -11.355 -5.148 1.00 49.88 194 LEU A CA 1
ATOM 1552 C C . LEU A 1 194 ? 34.903 -10.946 -5.991 1.00 49.88 194 LEU A C 1
ATOM 1554 O O . LEU A 1 194 ? 34.849 -9.972 -6.745 1.00 49.88 194 LEU A O 1
ATOM 1558 N N . ALA A 1 195 ? 36.007 -11.680 -5.875 1.00 49.88 195 ALA A N 1
ATOM 1559 C CA . ALA A 1 195 ? 37.168 -11.552 -6.748 1.00 49.88 195 ALA A CA 1
ATOM 1560 C C . ALA A 1 195 ? 37.768 -12.942 -7.009 1.00 49.88 195 ALA A C 1
ATOM 1562 O O . ALA A 1 195 ? 38.129 -13.652 -6.082 1.00 49.88 195 ALA A O 1
ATOM 1563 N N . ASP A 1 196 ? 37.864 -13.296 -8.291 1.00 55.84 196 ASP A N 1
ATOM 1564 C CA . ASP A 1 196 ? 38.711 -14.372 -8.822 1.00 55.84 196 ASP A CA 1
ATOM 1565 C C . ASP A 1 196 ? 38.271 -15.842 -8.720 1.00 55.84 196 ASP A C 1
ATOM 1567 O O . ASP A 1 196 ? 39.114 -16.732 -8.819 1.00 55.84 196 ASP A O 1
ATOM 1571 N N . GLU A 1 197 ? 36.972 -16.155 -8.714 1.00 62.66 197 GLU A N 1
ATOM 1572 C CA . GLU A 1 197 ? 36.565 -17.507 -9.131 1.00 62.66 197 GLU A CA 1
ATOM 1573 C C . GLU A 1 197 ? 36.708 -17.659 -10.652 1.00 62.66 197 GLU A C 1
ATOM 1575 O O . GLU A 1 197 ? 35.830 -17.326 -11.452 1.00 62.66 197 GLU A O 1
ATOM 1580 N N . ILE A 1 198 ? 37.882 -18.121 -11.072 1.00 68.50 198 ILE A N 1
ATOM 1581 C CA . ILE A 1 198 ? 38.106 -18.672 -12.403 1.00 68.50 198 ILE A CA 1
ATOM 1582 C C . ILE A 1 198 ? 37.684 -20.133 -12.351 1.00 68.50 198 ILE A C 1
ATOM 1584 O O . ILE A 1 198 ? 38.183 -20.897 -11.532 1.00 68.50 198 ILE A O 1
ATOM 1588 N N . VAL A 1 199 ? 36.793 -20.521 -13.257 1.00 73.94 199 VAL A N 1
ATOM 1589 C CA . VAL A 1 199 ? 36.440 -21.925 -13.445 1.00 73.94 199 VAL A CA 1
ATOM 1590 C C . VAL A 1 199 ? 37.684 -22.702 -13.866 1.00 73.94 199 VAL A C 1
ATOM 1592 O O . VAL A 1 199 ? 38.216 -22.467 -14.955 1.00 73.94 199 VAL A O 1
ATOM 1595 N N . ASP A 1 200 ? 38.134 -23.620 -13.012 1.00 75.25 200 ASP A N 1
ATOM 1596 C CA . ASP A 1 200 ? 39.128 -24.613 -13.396 1.00 75.25 200 ASP A CA 1
ATOM 1597 C C . ASP A 1 200 ? 38.453 -25.672 -14.274 1.00 75.25 200 ASP A C 1
ATOM 1599 O O . ASP A 1 200 ? 37.478 -26.317 -13.898 1.00 75.25 200 ASP A O 1
ATOM 1603 N N . LEU A 1 201 ? 38.943 -25.810 -15.499 1.00 73.62 201 LEU A N 1
ATOM 1604 C CA . LEU A 1 201 ? 38.344 -26.675 -16.513 1.00 73.62 201 LEU A CA 1
ATOM 1605 C C . LEU A 1 201 ? 38.643 -28.152 -16.279 1.00 73.62 201 LEU A C 1
ATOM 1607 O O . LEU A 1 201 ? 37.969 -29.000 -16.860 1.00 73.62 201 LEU A O 1
ATOM 1611 N N . ASN A 1 202 ? 39.640 -28.464 -15.451 1.00 73.69 202 ASN A N 1
ATOM 1612 C CA . ASN A 1 202 ? 40.053 -29.837 -15.179 1.00 73.69 202 ASN A CA 1
ATOM 1613 C C . ASN A 1 202 ? 39.166 -30.530 -14.136 1.00 73.69 202 ASN A C 1
ATOM 1615 O O . ASN A 1 202 ? 39.107 -31.756 -14.121 1.00 73.69 202 ASN A O 1
ATOM 1619 N N . THR A 1 203 ? 38.458 -29.770 -13.298 1.00 76.31 203 THR A N 1
ATOM 1620 C CA . THR A 1 203 ? 37.587 -30.310 -12.241 1.00 76.31 203 THR A CA 1
ATOM 1621 C C . THR A 1 203 ? 36.190 -30.656 -12.745 1.00 76.31 203 THR A C 1
ATOM 1623 O O . THR A 1 203 ? 35.518 -31.510 -12.170 1.00 76.31 203 THR A O 1
ATOM 1626 N N . ILE A 1 204 ? 35.747 -30.022 -13.833 1.00 79.50 204 ILE A N 1
ATOM 1627 C CA . ILE A 1 204 ? 34.379 -30.169 -14.318 1.00 79.50 204 ILE A CA 1
ATOM 1628 C C . ILE A 1 204 ? 34.267 -31.301 -15.327 1.00 79.50 204 ILE A C 1
ATOM 1630 O O . ILE A 1 204 ? 34.900 -31.233 -16.375 1.00 79.50 204 ILE A O 1
ATOM 1634 N N . ASN A 1 205 ? 33.407 -32.292 -15.083 1.00 80.62 205 ASN A N 1
ATOM 1635 C CA . ASN A 1 205 ? 33.279 -33.483 -15.931 1.00 80.62 205 ASN A CA 1
ATOM 1636 C C . ASN A 1 205 ? 32.020 -33.525 -16.808 1.00 80.62 205 ASN A C 1
ATOM 1638 O O . ASN A 1 205 ? 31.967 -34.358 -17.713 1.00 80.62 205 ASN A O 1
ATOM 1642 N N . SER A 1 206 ? 31.064 -32.609 -16.624 1.00 85.44 206 SER A N 1
ATOM 1643 C CA . SER A 1 206 ? 29.862 -32.506 -17.458 1.00 85.44 206 SER A CA 1
ATOM 1644 C C . SER A 1 206 ? 29.601 -31.080 -17.946 1.00 85.44 206 SER A C 1
ATOM 1646 O O . SER A 1 206 ? 29.924 -30.103 -17.281 1.00 85.44 206 SER A O 1
ATOM 1648 N N . LEU A 1 207 ? 28.953 -30.947 -19.105 1.00 82.81 207 LEU A N 1
ATOM 1649 C CA . LEU A 1 207 ? 28.523 -29.655 -19.654 1.00 82.81 207 LEU A CA 1
ATOM 1650 C C . LEU A 1 207 ? 27.428 -29.008 -18.786 1.00 82.81 207 LEU A C 1
ATOM 1652 O O . LEU A 1 207 ? 27.371 -27.785 -18.677 1.00 82.81 207 LEU A O 1
ATOM 1656 N N . SER A 1 208 ? 26.611 -29.832 -18.121 1.00 84.00 208 SER A N 1
ATOM 1657 C CA . SER A 1 208 ? 25.586 -29.391 -17.166 1.00 84.00 208 SER A CA 1
ATOM 1658 C C . SER A 1 208 ? 26.185 -28.756 -15.910 1.00 84.00 208 SER A C 1
ATOM 1660 O O . SER A 1 208 ? 25.620 -27.808 -15.377 1.00 84.00 208 SER A O 1
ATOM 1662 N N . ASP A 1 209 ? 27.361 -29.207 -15.475 1.00 84.31 209 ASP A N 1
ATOM 1663 C CA . ASP A 1 209 ? 28.054 -28.630 -14.319 1.00 84.31 209 ASP A CA 1
ATOM 1664 C C . ASP A 1 209 ? 28.564 -27.218 -14.641 1.00 84.31 209 ASP A C 1
ATOM 1666 O O . ASP A 1 209 ? 28.567 -26.340 -13.784 1.00 84.31 209 ASP A O 1
ATOM 1670 N N . LEU A 1 210 ? 28.943 -26.954 -15.902 1.00 83.25 210 LEU A N 1
ATOM 1671 C CA . LEU A 1 210 ? 29.315 -25.604 -16.329 1.00 83.25 210 LEU A CA 1
ATOM 1672 C C . LEU A 1 210 ? 28.106 -24.648 -16.301 1.00 83.25 210 LEU A C 1
ATOM 1674 O O . LEU A 1 210 ? 28.298 -23.448 -16.121 1.00 83.25 210 LEU A O 1
ATOM 1678 N N . GLU A 1 211 ? 26.881 -25.148 -16.493 1.00 89.25 211 GLU A N 1
ATOM 1679 C CA . GLU A 1 211 ? 25.649 -24.342 -16.483 1.00 89.25 211 GLU A CA 1
ATOM 1680 C C . GLU A 1 211 ? 25.283 -23.844 -15.076 1.00 89.25 211 GLU A C 1
ATOM 1682 O O . GLU A 1 211 ? 24.634 -22.807 -14.945 1.00 89.25 211 GLU A O 1
ATOM 1687 N N . GLN A 1 212 ? 25.767 -24.524 -14.031 1.00 87.75 212 GLN A N 1
ATOM 1688 C CA . GLN A 1 212 ? 25.604 -24.099 -12.637 1.00 87.75 212 GLN A CA 1
ATOM 1689 C C . GLN A 1 212 ? 26.4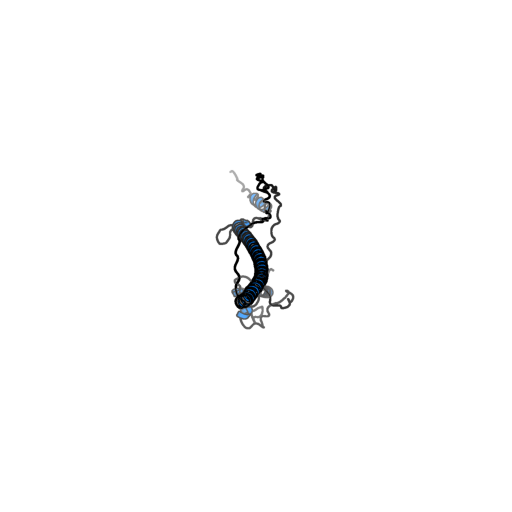29 -22.846 -12.305 1.00 87.75 212 GLN A C 1
ATOM 1691 O O . GLN A 1 212 ? 26.079 -22.092 -11.395 1.00 87.75 212 GLN A O 1
ATOM 1696 N N . PHE A 1 213 ? 27.509 -22.582 -13.048 1.00 86.69 213 PHE A N 1
ATOM 1697 C CA . PHE A 1 213 ? 28.297 -21.367 -12.862 1.00 86.69 213 PHE A CA 1
ATOM 1698 C C . PHE A 1 213 ? 27.581 -20.147 -13.440 1.00 86.69 213 PHE A C 1
ATOM 1700 O O . PHE A 1 213 ? 26.944 -20.187 -14.494 1.00 86.69 213 PHE A O 1
ATOM 1707 N N . SER A 1 214 ? 27.763 -18.998 -12.784 1.00 89.19 214 SER A N 1
ATOM 1708 C CA . SER A 1 214 ? 27.204 -17.740 -13.275 1.00 89.19 214 SER A CA 1
ATOM 1709 C C . SER A 1 214 ? 27.683 -17.426 -14.693 1.00 89.19 214 SER A C 1
ATOM 1711 O O . SER A 1 214 ? 28.853 -17.590 -15.061 1.00 89.19 214 SER A O 1
ATOM 1713 N N . THR A 1 215 ? 26.768 -16.876 -15.493 1.00 87.50 215 THR A N 1
ATOM 1714 C CA . THR A 1 215 ? 27.065 -16.447 -16.861 1.00 87.50 215 THR A CA 1
ATOM 1715 C C . THR A 1 215 ? 28.204 -15.430 -16.935 1.00 87.50 215 THR A C 1
ATOM 1717 O O . THR A 1 215 ? 28.867 -15.358 -17.971 1.00 87.50 215 THR A O 1
ATOM 1720 N N . GLU A 1 216 ? 28.451 -14.667 -15.871 1.00 89.50 216 GLU A N 1
ATOM 1721 C CA . GLU A 1 216 ? 29.569 -13.727 -15.770 1.00 89.50 216 GLU A CA 1
ATOM 1722 C C . GLU A 1 216 ? 30.900 -14.446 -15.525 1.00 89.50 216 GLU A C 1
ATOM 1724 O O . GLU A 1 216 ? 31.899 -14.117 -16.167 1.00 89.50 216 GLU A O 1
ATOM 1729 N N . THR A 1 217 ? 30.911 -15.490 -14.695 1.00 90.69 217 THR A N 1
ATOM 1730 C CA . THR A 1 217 ? 32.085 -16.340 -14.450 1.00 90.69 217 THR A CA 1
ATOM 1731 C C . THR A 1 217 ? 32.554 -17.000 -15.750 1.00 90.69 217 THR A C 1
ATOM 1733 O O . THR A 1 217 ? 33.726 -16.904 -16.112 1.00 90.69 217 THR A O 1
ATOM 1736 N N . ILE A 1 218 ? 31.617 -17.541 -16.538 1.00 91.25 218 ILE A N 1
ATOM 1737 C CA . ILE A 1 218 ? 31.891 -18.148 -17.854 1.00 91.25 218 ILE A CA 1
ATOM 1738 C C . ILE A 1 218 ? 32.409 -17.112 -18.871 1.00 91.25 218 ILE A C 1
ATOM 1740 O O . ILE A 1 218 ? 33.250 -17.417 -19.717 1.00 91.25 218 ILE A O 1
ATOM 1744 N N . LYS A 1 219 ? 31.924 -15.860 -18.835 1.00 91.56 219 LYS A N 1
ATOM 1745 C CA . LYS A 1 219 ? 32.470 -14.797 -19.707 1.00 91.56 219 LYS A CA 1
ATOM 1746 C C . LYS A 1 219 ? 33.911 -14.475 -19.335 1.00 91.56 219 LYS A C 1
ATOM 1748 O O . LYS A 1 219 ? 34.744 -14.335 -20.228 1.00 91.56 219 LYS A O 1
ATOM 1753 N N . ARG A 1 220 ? 34.198 -14.347 -18.038 1.00 89.56 220 ARG A N 1
ATOM 1754 C CA . ARG A 1 220 ? 35.536 -14.017 -17.531 1.00 89.56 220 ARG A CA 1
ATOM 1755 C C . ARG A 1 220 ? 36.549 -15.102 -17.877 1.00 89.56 220 ARG A C 1
ATOM 1757 O O . ARG A 1 220 ? 37.631 -14.769 -18.351 1.00 89.56 220 ARG A O 1
ATOM 1764 N N . THR A 1 221 ? 36.189 -16.376 -17.726 1.00 88.62 221 THR A N 1
ATOM 1765 C CA . THR A 1 221 ? 37.067 -17.505 -18.076 1.00 88.62 221 THR A CA 1
ATOM 1766 C C . THR A 1 221 ? 37.386 -17.522 -19.570 1.00 88.62 221 THR A C 1
ATOM 1768 O O . THR A 1 221 ? 38.556 -17.595 -19.941 1.00 88.62 221 THR A O 1
ATOM 1771 N N . LEU A 1 222 ? 36.384 -17.327 -20.436 1.00 90.38 222 LEU A N 1
ATOM 1772 C CA . LEU A 1 222 ? 36.590 -17.201 -21.884 1.00 90.38 222 LEU A CA 1
ATOM 1773 C C . LEU A 1 222 ? 37.514 -16.030 -22.243 1.00 90.38 222 LEU A C 1
ATOM 1775 O O . LEU A 1 222 ? 38.402 -16.193 -23.078 1.00 90.38 222 LEU A O 1
ATOM 1779 N N . ILE A 1 223 ? 37.340 -14.865 -21.611 1.00 88.62 223 ILE A N 1
ATOM 1780 C CA . ILE A 1 223 ? 38.197 -13.691 -21.842 1.00 88.62 223 ILE A CA 1
ATOM 1781 C C . ILE A 1 223 ? 39.634 -13.970 -21.386 1.00 88.62 223 ILE A C 1
ATOM 1783 O O . ILE A 1 223 ? 40.568 -13.675 -22.130 1.00 88.62 223 ILE A O 1
ATOM 1787 N N . LYS A 1 224 ? 39.816 -14.583 -20.209 1.00 86.88 224 LYS A N 1
ATOM 1788 C CA . LYS A 1 224 ? 41.134 -14.951 -19.669 1.00 86.88 224 LYS A CA 1
ATOM 1789 C C . LYS A 1 224 ? 41.867 -15.942 -20.576 1.00 86.88 224 LYS A C 1
ATOM 1791 O O . LYS A 1 224 ? 43.067 -15.807 -20.781 1.00 86.88 224 LYS A O 1
ATOM 1796 N N . MET A 1 225 ? 41.145 -16.892 -21.170 1.00 82.00 225 MET A N 1
ATOM 1797 C CA . MET A 1 225 ? 41.688 -17.834 -22.158 1.00 82.00 225 MET A CA 1
ATOM 1798 C C . MET A 1 225 ? 41.868 -17.224 -23.560 1.00 82.00 225 MET A C 1
ATOM 1800 O O . MET A 1 225 ? 42.292 -17.918 -24.484 1.00 82.00 225 MET A O 1
ATOM 1804 N N . GLY A 1 226 ? 41.532 -15.943 -23.754 1.00 86.38 226 GLY A N 1
ATOM 1805 C CA . GLY A 1 226 ? 41.645 -15.267 -25.047 1.00 86.38 226 GLY A CA 1
ATOM 1806 C C . GLY A 1 226 ? 40.666 -15.793 -26.101 1.00 86.38 226 GLY A C 1
ATOM 1807 O O . GLY A 1 226 ? 40.950 -15.737 -27.299 1.00 86.38 226 GLY A O 1
ATOM 1808 N N . LEU A 1 227 ? 39.517 -16.325 -25.681 1.00 89.81 227 LEU A N 1
ATOM 1809 C CA . LEU A 1 227 ? 38.462 -16.860 -26.540 1.00 89.81 227 LEU A CA 1
ATOM 1810 C C . LEU A 1 227 ? 37.345 -15.831 -26.756 1.00 89.81 227 LEU A C 1
ATOM 1812 O O . LEU A 1 227 ? 37.109 -14.928 -25.953 1.00 89.81 227 LEU A O 1
ATOM 1816 N N . LYS A 1 228 ? 36.609 -15.971 -27.860 1.00 92.12 228 LYS A N 1
ATOM 1817 C CA . LYS A 1 228 ? 35.434 -15.132 -28.138 1.00 92.12 228 LYS A CA 1
ATOM 1818 C C . LYS A 1 228 ? 34.344 -15.370 -27.085 1.00 92.12 228 LYS A C 1
ATOM 1820 O O . LYS A 1 228 ? 33.973 -16.512 -26.828 1.00 92.12 228 LYS A O 1
ATOM 1825 N N . CYS A 1 229 ? 33.766 -14.297 -26.544 1.00 90.94 229 CYS A N 1
ATOM 1826 C CA . CYS A 1 229 ? 32.721 -14.345 -25.510 1.00 90.94 229 CYS A CA 1
ATOM 1827 C C . CYS A 1 229 ? 31.300 -14.007 -26.013 1.00 90.94 229 CYS A C 1
ATOM 1829 O O . CYS A 1 229 ? 30.380 -13.906 -25.210 1.00 90.94 229 CYS A O 1
ATOM 1831 N N . GLY A 1 230 ? 31.097 -13.842 -27.325 1.00 87.00 230 GLY A N 1
ATOM 1832 C CA . GLY A 1 230 ? 29.773 -13.593 -27.915 1.00 87.00 230 GLY A CA 1
ATOM 1833 C C . GLY A 1 230 ? 28.924 -14.861 -28.109 1.00 87.00 230 GLY A C 1
ATOM 1834 O O . GLY A 1 230 ? 29.461 -15.976 -28.109 1.00 87.00 230 GLY A O 1
ATOM 1835 N N . GLY A 1 231 ? 27.616 -14.670 -28.324 1.00 89.62 231 GLY A N 1
ATOM 1836 C CA . GLY A 1 231 ? 26.626 -15.728 -28.585 1.00 89.62 231 GLY A CA 1
ATOM 1837 C C . GLY A 1 231 ? 25.678 -15.997 -27.411 1.00 89.62 231 GLY A C 1
ATOM 1838 O O . GLY A 1 231 ? 25.654 -15.247 -26.430 1.00 89.62 231 GLY A O 1
ATOM 1839 N N . THR A 1 232 ? 24.899 -17.076 -27.509 1.00 91.62 232 THR A N 1
ATOM 1840 C CA . THR A 1 232 ? 24.021 -17.526 -26.419 1.00 91.62 232 THR A CA 1
ATOM 1841 C C . THR A 1 232 ? 24.847 -18.050 -25.228 1.00 91.62 232 THR A C 1
ATOM 1843 O O . THR A 1 232 ? 26.030 -18.373 -25.385 1.00 91.62 232 THR A O 1
ATOM 1846 N N . PRO A 1 233 ? 24.285 -18.139 -24.004 1.00 92.50 233 PRO A N 1
ATOM 1847 C CA . PRO A 1 233 ? 24.967 -18.769 -22.867 1.00 92.50 233 PRO A CA 1
ATOM 1848 C C . PRO A 1 233 ? 25.446 -20.196 -23.168 1.00 92.50 233 PRO A C 1
ATOM 1850 O O . PRO A 1 233 ? 26.575 -20.542 -22.829 1.00 92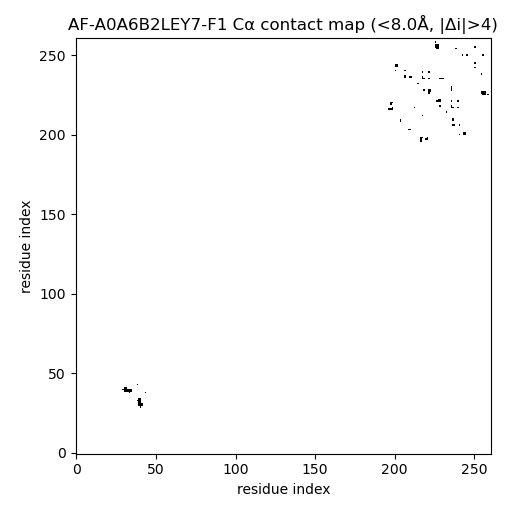.50 233 PRO A O 1
ATOM 1853 N N . LYS A 1 234 ? 24.646 -20.970 -23.909 1.00 92.25 234 LYS A N 1
ATOM 1854 C CA . LYS A 1 234 ? 24.978 -22.330 -24.354 1.00 92.25 234 LYS A CA 1
ATOM 1855 C C . LYS A 1 234 ? 26.170 -22.359 -25.314 1.00 92.25 234 LYS A C 1
ATOM 1857 O O . LYS A 1 234 ? 27.064 -23.184 -25.155 1.00 92.25 234 LYS A O 1
ATOM 1862 N N . ASP A 1 235 ? 26.266 -21.405 -26.242 1.00 92.69 235 ASP A N 1
ATOM 1863 C CA . ASP A 1 235 ? 27.424 -21.307 -27.149 1.00 92.69 235 ASP A CA 1
ATOM 1864 C C . ASP A 1 235 ? 28.730 -21.016 -26.404 1.00 92.69 235 ASP A C 1
ATOM 1866 O O . ASP A 1 235 ? 29.801 -21.476 -26.805 1.00 92.69 235 ASP A O 1
ATOM 1870 N N . ARG A 1 236 ? 28.654 -20.230 -25.323 1.00 93.06 236 ARG A N 1
ATOM 1871 C CA . ARG A 1 236 ? 29.803 -19.924 -24.460 1.00 93.06 236 ARG A CA 1
ATOM 1872 C C . ARG A 1 236 ? 30.272 -21.168 -23.707 1.00 93.06 236 ARG A C 1
ATOM 1874 O O . ARG A 1 236 ? 31.471 -21.431 -23.697 1.00 93.06 236 ARG A O 1
ATOM 1881 N N . LEU A 1 237 ? 29.334 -21.941 -23.160 1.00 92.69 237 LEU A N 1
ATOM 1882 C CA . LEU A 1 237 ? 29.582 -23.226 -22.500 1.00 92.69 237 LEU A CA 1
ATOM 1883 C C . LEU A 1 237 ? 30.239 -24.229 -23.457 1.00 92.69 237 LEU A C 1
ATOM 1885 O O . LEU A 1 237 ? 31.324 -24.727 -23.176 1.00 92.69 237 LEU A O 1
ATOM 1889 N N . ASN A 1 238 ? 29.648 -24.431 -24.639 1.00 91.38 238 ASN A N 1
ATOM 1890 C CA . ASN A 1 238 ? 30.174 -25.331 -25.670 1.00 91.38 238 ASN A CA 1
ATOM 1891 C C . ASN A 1 238 ? 31.591 -24.950 -26.109 1.00 91.38 238 ASN A C 1
ATOM 1893 O O . ASN A 1 238 ? 32.442 -25.815 -26.308 1.00 91.38 238 ASN A O 1
ATOM 1897 N N . ARG A 1 239 ? 31.866 -23.649 -26.254 1.00 91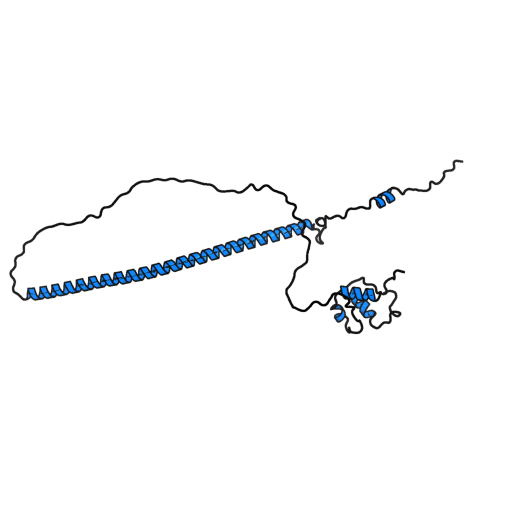.31 239 ARG A N 1
ATOM 1898 C CA . ARG A 1 239 ? 33.191 -23.141 -26.626 1.00 91.31 239 ARG A CA 1
ATOM 1899 C C . ARG A 1 239 ? 34.228 -23.390 -25.539 1.00 91.31 239 ARG A C 1
ATOM 1901 O O . ARG A 1 239 ? 35.353 -23.751 -25.868 1.00 91.31 239 ARG A O 1
ATOM 1908 N N . LEU A 1 240 ? 33.851 -23.187 -24.280 1.00 90.38 240 LEU A N 1
ATOM 1909 C CA . LEU A 1 240 ? 34.714 -23.441 -23.134 1.00 90.38 240 LEU A CA 1
ATOM 1910 C C . LEU A 1 240 ? 34.999 -24.949 -22.996 1.00 90.38 240 LEU A C 1
ATOM 1912 O O . LEU A 1 240 ? 36.155 -25.343 -22.874 1.00 90.38 240 LEU A O 1
ATOM 1916 N N . TRP A 1 241 ? 33.968 -25.787 -23.146 1.00 90.06 241 TRP A N 1
ATOM 1917 C CA . TRP A 1 241 ? 34.074 -27.250 -23.132 1.00 90.06 241 TRP A CA 1
ATOM 1918 C C . TRP A 1 241 ? 34.918 -27.805 -24.287 1.00 90.06 241 TRP A C 1
ATOM 1920 O O . TRP A 1 241 ? 35.766 -28.662 -24.072 1.00 90.06 241 TRP A O 1
ATOM 1930 N N . SER A 1 242 ? 34.774 -27.263 -25.502 1.00 89.12 242 SER A N 1
ATOM 1931 C CA . SER A 1 242 ? 35.560 -27.682 -26.681 1.00 89.12 242 SER A CA 1
ATOM 1932 C C . SER A 1 242 ? 37.065 -27.432 -26.537 1.00 89.12 242 SER A C 1
ATOM 1934 O O . SER A 1 242 ? 37.857 -27.988 -27.290 1.00 89.12 242 SER A O 1
ATOM 1936 N N . VAL A 1 243 ? 37.457 -26.544 -25.621 1.00 86.19 243 VAL A N 1
ATOM 1937 C CA . VAL A 1 243 ? 38.855 -26.186 -25.350 1.00 86.19 243 VAL A CA 1
ATOM 1938 C C . VAL A 1 243 ? 39.398 -26.922 -24.115 1.00 86.19 243 VAL A C 1
ATOM 1940 O O . VAL A 1 243 ? 40.606 -26.900 -23.876 1.00 86.19 243 VAL A O 1
ATOM 1943 N N . LYS A 1 244 ? 38.546 -27.626 -23.355 1.00 85.81 244 LYS A N 1
ATOM 1944 C CA . LYS A 1 244 ? 38.962 -28.428 -22.200 1.00 85.81 244 LYS A CA 1
ATOM 1945 C C . LYS A 1 244 ? 40.005 -29.465 -22.634 1.00 85.81 244 LYS A C 1
ATOM 1947 O O . LYS A 1 244 ? 39.759 -30.266 -23.530 1.00 85.81 244 LYS A O 1
ATOM 1952 N N . GLY A 1 245 ? 41.179 -29.431 -22.003 1.00 77.88 245 GLY A N 1
ATOM 1953 C CA . GLY A 1 245 ? 42.284 -30.355 -22.285 1.00 77.88 245 GLY A CA 1
ATOM 1954 C C . GLY A 1 245 ? 43.103 -30.049 -23.547 1.00 77.88 245 GLY A C 1
ATOM 1955 O O . GLY A 1 245 ? 44.074 -30.754 -23.811 1.00 77.88 245 GLY A O 1
ATOM 1956 N N . LEU A 1 246 ? 42.776 -29.001 -24.315 1.00 81.88 246 LEU A N 1
ATOM 1957 C CA . LEU A 1 246 ? 43.598 -28.571 -25.448 1.00 81.88 246 LEU A CA 1
ATOM 1958 C C . LEU A 1 246 ? 44.672 -27.578 -25.000 1.00 81.88 246 LEU A C 1
ATOM 1960 O O . LEU A 1 246 ? 44.396 -26.587 -24.324 1.00 81.88 246 LEU A O 1
ATOM 1964 N N . ALA A 1 247 ? 45.904 -27.792 -25.460 1.00 76.19 247 ALA A N 1
ATOM 1965 C CA . ALA A 1 247 ? 46.963 -26.811 -25.284 1.00 76.19 247 ALA A CA 1
ATOM 1966 C C . ALA A 1 247 ? 46.647 -25.517 -26.074 1.00 76.19 247 ALA A C 1
ATOM 1968 O O . ALA A 1 247 ? 46.061 -25.586 -27.161 1.00 76.19 247 ALA A O 1
ATOM 1969 N N . PRO A 1 248 ? 47.085 -24.327 -25.612 1.00 75.19 248 PRO A N 1
ATOM 1970 C CA . PRO A 1 248 ? 46.758 -23.041 -26.244 1.00 75.19 248 PRO A CA 1
ATOM 1971 C C . PRO A 1 248 ? 47.070 -22.938 -27.751 1.00 75.19 248 PRO A C 1
ATOM 1973 O O . PRO A 1 248 ? 46.430 -22.172 -28.482 1.00 75.19 248 PRO A O 1
ATOM 1976 N N . HIS A 1 249 ? 48.039 -23.716 -28.242 1.00 76.25 249 HIS A N 1
ATOM 1977 C CA . HIS A 1 249 ? 48.420 -23.769 -29.654 1.00 76.25 249 HIS A CA 1
ATOM 1978 C C . HIS A 1 249 ? 47.465 -24.621 -30.515 1.00 76.25 249 HIS A C 1
ATOM 1980 O O . HIS A 1 249 ? 47.284 -24.298 -31.686 1.00 76.25 249 HIS A O 1
ATOM 1986 N N . MET A 1 250 ? 46.793 -25.626 -29.938 1.00 82.38 250 MET A N 1
ATOM 1987 C CA . MET A 1 250 ? 45.817 -26.490 -30.627 1.00 82.38 250 MET A CA 1
ATOM 1988 C C . MET A 1 250 ? 44.426 -25.853 -30.746 1.00 82.38 250 MET A C 1
ATOM 1990 O O . MET A 1 250 ? 43.584 -26.319 -31.511 1.00 82.38 250 MET A O 1
ATOM 1994 N N . ILE A 1 251 ? 44.173 -24.768 -30.009 1.00 86.31 251 ILE A N 1
ATOM 1995 C CA . ILE A 1 251 ? 42.898 -24.053 -30.066 1.00 86.31 251 ILE A CA 1
ATOM 1996 C C . ILE A 1 251 ? 42.715 -23.434 -31.465 1.00 86.31 251 ILE A C 1
ATOM 1998 O O . ILE A 1 251 ? 43.551 -22.618 -31.886 1.00 86.31 251 ILE A O 1
ATOM 2002 N N . PRO A 1 252 ? 41.601 -23.726 -32.164 1.00 84.06 252 PRO A N 1
ATOM 2003 C CA . PRO A 1 252 ? 41.366 -23.229 -33.512 1.00 84.06 252 PRO A CA 1
ATOM 2004 C C . PRO A 1 252 ? 41.287 -21.698 -33.536 1.00 84.06 252 PRO A C 1
ATOM 2006 O O . PRO A 1 252 ? 40.587 -21.066 -32.738 1.00 84.06 252 PRO A O 1
ATOM 2009 N N . SER A 1 253 ? 41.958 -21.087 -34.515 1.00 81.06 253 SER A N 1
ATOM 2010 C CA . SER A 1 253 ? 42.032 -19.626 -34.699 1.00 81.06 253 SER A CA 1
ATOM 2011 C C . SER A 1 253 ? 40.660 -18.947 -34.807 1.00 81.06 253 SER A C 1
ATOM 2013 O O . SER A 1 253 ? 40.506 -17.788 -34.431 1.00 81.06 253 SER A O 1
ATOM 2015 N N . LYS A 1 254 ? 39.631 -19.678 -35.256 1.00 85.19 254 LYS A N 1
ATOM 2016 C CA . LYS A 1 254 ? 38.240 -19.204 -35.327 1.00 85.19 254 LYS A CA 1
ATOM 2017 C C . LYS A 1 254 ? 37.623 -18.923 -33.952 1.00 85.19 254 LYS A C 1
ATOM 2019 O O . LYS A 1 254 ? 36.775 -18.030 -33.863 1.00 85.19 254 LYS A O 1
ATOM 2024 N N . LEU A 1 255 ? 38.021 -19.652 -32.907 1.00 86.06 255 LEU A N 1
ATOM 2025 C CA . LEU A 1 255 ? 37.502 -19.491 -31.541 1.00 86.06 255 LEU A CA 1
ATOM 2026 C C . LEU A 1 255 ? 38.290 -18.459 -30.730 1.00 86.06 255 LEU A C 1
ATOM 2028 O O . LEU A 1 255 ? 37.732 -17.853 -29.812 1.00 86.06 255 LEU A O 1
ATOM 2032 N N . LYS A 1 256 ? 39.551 -18.218 -31.102 1.00 86.62 256 LYS A N 1
ATOM 2033 C CA . LYS A 1 256 ? 40.397 -17.182 -30.507 1.00 86.62 256 LYS A CA 1
ATOM 2034 C C . LYS A 1 256 ? 39.813 -15.794 -30.770 1.00 86.62 256 LYS A C 1
ATOM 2036 O O . LYS A 1 256 ? 39.330 -15.487 -31.866 1.00 86.62 256 LYS A O 1
ATOM 2041 N N . ALA A 1 257 ? 39.828 -14.950 -29.747 1.00 86.94 257 ALA A N 1
ATOM 2042 C CA . ALA A 1 257 ? 39.544 -13.536 -29.905 1.00 86.94 257 ALA A CA 1
ATOM 2043 C C . ALA A 1 257 ? 40.625 -12.911 -30.802 1.00 86.94 257 ALA A C 1
ATOM 2045 O O . ALA A 1 257 ? 41.791 -13.300 -30.758 1.00 86.94 257 ALA A O 1
ATOM 2046 N N . LYS A 1 258 ? 40.243 -11.944 -31.644 1.00 79.25 258 LYS A N 1
ATOM 2047 C CA . LYS A 1 258 ? 41.237 -11.158 -32.382 1.00 79.25 258 LYS A CA 1
ATOM 2048 C C . LYS A 1 258 ? 42.009 -10.335 -31.350 1.00 79.25 258 LYS A C 1
ATOM 2050 O O . LYS A 1 258 ? 41.413 -9.471 -30.710 1.00 79.25 258 LYS A O 1
ATOM 2055 N N . GLY A 1 259 ? 43.293 -10.632 -31.165 1.00 68.88 259 GLY A N 1
ATOM 2056 C CA . GLY A 1 259 ? 44.159 -9.835 -30.302 1.00 68.88 259 GLY A CA 1
ATOM 2057 C C . GLY A 1 259 ? 44.211 -8.393 -30.801 1.00 68.88 259 GLY A C 1
ATOM 2058 O O . GLY A 1 259 ? 44.303 -8.155 -32.008 1.00 68.88 259 GLY A O 1
ATOM 2059 N N . LYS A 1 260 ? 44.140 -7.431 -29.879 1.00 51.28 260 LYS A N 1
ATOM 2060 C CA . LYS A 1 260 ? 44.691 -6.104 -30.152 1.00 51.28 260 LYS A CA 1
ATOM 2061 C C . LYS A 1 260 ? 46.207 -6.304 -30.266 1.00 51.28 260 LYS A C 1
ATOM 2063 O O . LYS A 1 260 ? 46.785 -6.895 -29.357 1.00 51.28 260 LYS A O 1
ATOM 2068 N N . LYS A 1 261 ? 46.794 -5.936 -31.409 1.00 36.41 261 LYS A N 1
ATOM 2069 C CA . LYS A 1 261 ? 48.242 -5.711 -31.487 1.00 36.41 261 LYS A CA 1
ATOM 2070 C C . LYS A 1 261 ? 48.622 -4.591 -30.528 1.00 36.41 261 LYS A C 1
ATOM 2072 O O . LYS A 1 261 ? 47.766 -3.690 -30.355 1.00 36.41 261 LYS A O 1
#

pLDDT: mean 73.08, std 24.23, range [28.97, 98.12]

Sequence (261 aa):
MEVKFRCVGGKGGFGSLLRSSKSTKRTTNFGSCRDIHGRRLRDTDKERLLAELKHQQELREHERIESERARAKEKRLEMDAGLEEVKKAEEEIQSKRKQAVEHVNASVQKAILKKKEEEKKRKREPVEEKNDSESESESQPKLKKQRVAHSESLSPTQTLPSPDNESLQLTQIPRPSIQKEPKEEAVSSPIPSLADEIVDLNTINSLSDLEQFSTETIKRTLIKMGLKCGGTPKDRLNRLWSVKGLAPHMIPSKLKAKGKK

Solvent-accessible surface area (backbone atoms only — not comparable to full-atom values): 17259 Å² total; per-residue (Å²): 136,90,84,83,80,82,76,82,84,77,93,47,65,67,66,51,50,58,61,71,58,65,77,71,73,81,81,83,66,62,46,75,41,62,48,101,86,68,50,39,44,48,57,56,52,48,52,51,51,52,51,52,53,51,51,56,48,51,52,53,50,49,52,48,53,51,52,50,52,50,53,52,50,50,54,45,53,52,51,53,51,54,49,52,52,52,51,52,52,49,52,52,52,49,52,53,51,50,52,53,50,51,54,51,50,53,52,51,53,51,50,53,51,51,50,54,52,52,52,56,56,59,69,74,52,87,87,80,89,80,90,80,83,91,81,88,83,86,84,84,84,85,82,82,82,81,86,84,84,81,88,77,91,80,86,81,92,78,82,85,82,80,88,87,81,79,80,88,73,87,70,86,75,77,78,81,77,89,73,80,82,87,86,79,86,84,83,93,74,88,86,74,77,96,71,82,77,63,77,64,64,86,81,58,89,48,78,70,62,58,67,76,48,55,74,64,43,58,40,51,41,29,51,75,71,44,30,56,68,70,78,55,75,65,54,42,51,52,55,54,57,74,46,52,94,54,56,84,84,72,54,56,75,86,53,39,42,84,73,83,129

InterPro domains:
  IPR025086 SDE2/SF3A3, SAP domain [PF13297] (191-258)
  IPR051421 RNA Processing and DNA Damage Response Regulator [PTHR12786] (4-147)
  IPR053822 SDE2-like domain [PF22782] (9-109)

Secondary structure (DSSP, 8-state):
------------HHHHHHHHT---PPP--GGG-B-TTS-BHHHHHHHHHHHHHHHHHHHHHHHHHHHHHHHHHHHHHHHHHHHHHHHHHHHHHHHHHHHHHHHHHHHHHHHHHHHHHHHHHHTTS--------------------------------------------------------PPPP--------SS-----TTT---HHHHHTS-HHHHHHHHHHTTB---S-HHHHHHHHHTTTT--TTTS-TTTB-----

Mean predicted aligned error: 21.58 Å

Radius of gyration: 53.59 Å; Cα contacts (8 Å, |Δi|>4): 64; chains: 1; bounding box: 126×62×153 Å

Nearest PDB structures (foldseek):
  7n99-assembly1_A  TM=6.067E-01  e=6.145E-04  Homo sapiens

Foldseek 3Di:
DDDDDDPPDPPCPVVVVVVVPPPPPPDPPQQQDADPVGHGNVVVVVVVVVVVVVVVVVVVVVVVVVVVVVVVVVVVVVVVVVVVVVVVVVVVVVVVVVVVVVVVVVVVVVVVVVVVVVVVVVVVDDDDDDDDDDDDDDDDDDDDDDDDDDDDDDDDDDDDDDPPDDDPPPDDDDDDDDDDDDDDDDDDDDDDDPDDPADDLVPDDDLVVVVPDDLVNLQVNCVVLQFDSDDDSSVSSVLSNVCRPPDSVRRDPVGGHDDDD